Protein AF-A0A7W1AZ06-F1 (afdb_monomer)

pLDDT: mean 84.62, std 17.26, range [25.75, 97.88]

Foldseek 3Di:
DDDDPDDPPDPAPFLVNCCVVCPCLQWFKDQLVLQQKAFAQWDDDDPDTHGLNRHAEDADDRVVRMDTLCPPPLLVLLLQCLVCQPNSCPGPVNVVQVVCLVVVNFDDDQNDTPNDNVLSVLVSQLLSVVLVCCVVPNADFVVVCVPPDRDPNCVNQPPNVVPDHFQEWEQDLVRGTYRYPDCSSVSSSCVSVSPRIYIYGYRYYYVNSLVVQCVVVVHDSSVSSSVVRVVRHDPDDD

Nearest PDB structures (foldseek):
  3pns-assembly7_B-2  TM=2.833E-01  e=6.280E+00  Vibrio cholerae O1 biovar El Tor str. N16961
  1u1g-assembly1_A  TM=2.735E-01  e=7.887E+00  Escherichia coli

Secondary structure (DSSP, 8-state):
---------PPP--HHHHHHHHGGGGEEEE-GGG--EEE-SEEEETTEEEEGGG-SEE-S--GGGEEESTTSHHHHHHHHHHHHGGGGGGSHHHHHHHHHHHTT-PEEETTEEE-SHHHHHHHHHHHHHHHHHHHHH----TTTTTTPPPPS-HHHHHHHHTT--SEEEEE-TTS-EEE-SS-HHHHHHHHHTT-S-EEEEEEEEEHHHHHHHHHHTTS-HHHHHHHHHHHHPPPPP-

Radius of gyration: 19.65 Å; Cα contacts (8 Å, |Δi|>4): 341; chains: 1; bounding box: 50×47×48 Å

Solvent-accessible surface area (backbone atoms only — not comparable to full-atom values): 13422 Å² total; per-residue (Å²): 143,78,88,80,80,89,68,82,77,72,76,68,50,34,27,69,58,51,45,72,75,50,54,68,52,41,52,26,26,38,48,39,77,68,49,50,36,24,45,56,47,75,43,74,62,87,92,43,81,44,57,52,71,58,19,29,52,48,76,72,89,54,74,92,44,48,43,58,40,72,80,35,67,61,26,51,50,33,38,50,39,69,73,44,48,94,52,36,77,74,36,70,62,46,48,54,49,51,52,27,30,77,67,75,57,46,53,75,51,87,94,34,72,37,67,42,72,70,52,46,51,44,49,52,51,36,50,49,53,50,49,52,49,34,74,76,65,46,76,70,55,58,78,79,48,70,89,59,86,77,65,96,27,54,89,58,42,54,82,61,66,82,68,61,69,52,29,22,20,26,33,38,68,87,67,47,60,24,41,23,69,72,38,57,53,61,52,24,43,35,42,66,70,62,44,79,50,36,60,28,29,64,46,31,36,24,42,64,31,44,55,50,46,9,61,75,63,75,38,60,54,70,58,28,51,41,51,49,29,62,72,65,30,50,77,80,85,129

Sequence (238 aa):
MLAHENGAAMPPVLNVHARWFFGASLVVWTDPRKLTLRLHDRVRAGEDEIRLSERFLDAADWTDVIGPVVDIAEHGETAELVQYGADYAEMPAFRTMLDRIGKNKPIARYGMRLDSEEKLHAYFRYFLDLIDSIKAHGFRDQRSLQGVPVPQGLMVRGRYSRRQRDIGAALGEDGRLLRFLGGRHRTAIAQALRLPAIPVEIRLVHADWLAAEARRAERPADQALRNWAARNSLPEPR

Mean predicted aligned error: 7.37 Å

Structure (mmCIF, N/CA/C/O backbone):
data_AF-A0A7W1AZ06-F1
#
_entry.id   AF-A0A7W1AZ06-F1
#
loop_
_atom_site.group_PDB
_atom_site.id
_atom_site.type_symbol
_atom_site.label_atom_id
_atom_site.label_alt_id
_atom_site.label_comp_id
_atom_site.label_asym_id
_atom_site.label_entity_id
_atom_site.label_seq_id
_atom_site.pdbx_PDB_ins_code
_atom_site.Cartn_x
_atom_site.Cartn_y
_atom_site.Cartn_z
_atom_site.occupancy
_atom_site.B_iso_or_equiv
_atom_site.auth_seq_id
_atom_site.auth_comp_id
_atom_site.auth_asym_id
_atom_site.auth_atom_id
_atom_site.pdbx_PDB_model_num
ATOM 1 N N . MET A 1 1 ? 26.435 24.713 -9.906 1.00 35.25 1 MET A N 1
ATOM 2 C CA . MET A 1 1 ? 26.293 25.303 -11.251 1.00 35.25 1 MET A CA 1
ATOM 3 C C . MET A 1 1 ? 26.568 24.208 -12.272 1.00 35.25 1 MET A C 1
ATOM 5 O O . MET A 1 1 ? 27.722 23.927 -12.551 1.00 35.25 1 MET A O 1
ATOM 9 N N . LEU A 1 2 ? 25.516 23.541 -12.745 1.00 25.75 2 LEU A N 1
ATOM 10 C CA . LEU A 1 2 ? 25.529 22.696 -13.938 1.00 25.75 2 LEU A CA 1
ATOM 11 C C . LEU A 1 2 ? 24.289 23.101 -14.728 1.00 25.75 2 LEU A C 1
ATOM 13 O O . LEU A 1 2 ? 23.170 23.018 -14.224 1.00 25.75 2 LEU A O 1
ATOM 17 N N . ALA A 1 3 ? 24.535 23.663 -15.905 1.00 32.56 3 ALA A N 1
ATOM 18 C CA . ALA A 1 3 ? 23.518 24.067 -16.852 1.00 32.56 3 ALA A CA 1
ATOM 19 C C . ALA A 1 3 ? 22.943 22.812 -17.518 1.00 32.56 3 ALA A C 1
ATOM 21 O O . ALA A 1 3 ? 23.687 22.037 -18.114 1.00 32.56 3 ALA A O 1
ATOM 22 N N . HIS A 1 4 ? 21.627 22.630 -17.428 1.00 32.47 4 HIS A N 1
ATOM 23 C CA . HIS A 1 4 ? 20.881 21.833 -18.392 1.00 32.47 4 HIS A CA 1
ATOM 24 C C . HIS A 1 4 ? 20.098 22.809 -19.269 1.00 32.47 4 HIS A C 1
ATOM 26 O O . HIS A 1 4 ? 19.130 23.429 -18.831 1.00 32.47 4 HIS A O 1
ATOM 32 N N . GLU A 1 5 ? 20.582 22.985 -20.495 1.00 33.97 5 GLU A N 1
ATOM 33 C CA . GLU A 1 5 ? 19.904 23.716 -21.556 1.00 33.97 5 GLU A CA 1
ATOM 34 C C . GLU A 1 5 ? 18.641 22.961 -22.004 1.00 33.97 5 GLU A C 1
ATOM 36 O O . GLU A 1 5 ? 18.687 21.773 -22.315 1.00 33.97 5 GLU A O 1
ATOM 41 N N . ASN A 1 6 ? 17.518 23.684 -22.034 1.00 37.84 6 ASN A N 1
ATOM 42 C CA . ASN A 1 6 ? 16.402 23.565 -22.979 1.00 37.84 6 ASN A CA 1
ATOM 43 C C . ASN A 1 6 ? 16.065 22.161 -23.522 1.00 37.84 6 ASN A C 1
ATOM 45 O O . ASN A 1 6 ? 16.105 21.916 -24.726 1.00 37.84 6 ASN A O 1
ATOM 49 N N . GLY A 1 7 ? 15.606 21.268 -22.648 1.00 31.00 7 GLY A N 1
ATOM 50 C CA . GLY A 1 7 ? 14.676 20.210 -23.033 1.00 31.00 7 GLY A CA 1
ATOM 51 C C . GLY A 1 7 ? 13.278 20.653 -22.631 1.00 31.00 7 GLY A C 1
ATOM 52 O O . GLY A 1 7 ? 13.042 20.866 -21.444 1.00 31.00 7 GLY A O 1
ATOM 53 N N . ALA A 1 8 ? 12.353 20.823 -23.580 1.00 32.59 8 ALA A N 1
ATOM 54 C CA . ALA A 1 8 ? 10.940 20.953 -23.234 1.00 32.59 8 ALA A CA 1
ATOM 55 C C . ALA A 1 8 ? 10.597 19.795 -22.288 1.00 32.59 8 ALA A C 1
ATOM 57 O O . ALA A 1 8 ? 10.738 18.634 -22.678 1.00 32.59 8 ALA A O 1
ATOM 58 N N . ALA A 1 9 ? 10.259 20.103 -21.031 1.00 43.75 9 ALA A N 1
ATOM 59 C CA . ALA A 1 9 ? 9.953 19.087 -20.038 1.00 43.75 9 ALA A CA 1
ATOM 60 C C . ALA A 1 9 ? 8.852 18.205 -20.626 1.00 43.75 9 ALA A C 1
ATOM 62 O O . ALA A 1 9 ? 7.741 18.681 -20.873 1.00 43.75 9 ALA A O 1
ATOM 63 N N . MET A 1 10 ? 9.187 16.950 -20.937 1.00 46.06 10 MET A N 1
ATOM 64 C CA . MET A 1 10 ? 8.208 15.996 -21.436 1.00 46.06 10 MET A CA 1
ATOM 65 C C . MET A 1 10 ? 7.025 16.013 -20.467 1.00 46.06 10 MET A C 1
ATOM 67 O O . MET A 1 10 ? 7.248 15.926 -19.254 1.00 46.06 10 MET A O 1
ATOM 71 N N . PRO A 1 11 ? 5.784 16.169 -20.961 1.00 56.72 11 PRO A N 1
ATOM 72 C CA . PRO A 1 11 ? 4.634 16.215 -20.081 1.00 56.72 11 PRO A CA 1
ATOM 73 C C . PRO A 1 11 ? 4.628 14.944 -19.223 1.00 56.72 11 PRO A C 1
ATOM 75 O O . PRO A 1 11 ? 4.904 13.856 -19.744 1.00 56.72 11 PRO A O 1
ATOM 78 N N . PRO A 1 12 ? 4.357 15.059 -17.912 1.00 68.19 12 PRO A N 1
ATOM 79 C CA . PRO A 1 12 ? 4.428 13.919 -17.016 1.00 68.19 12 PRO A CA 1
ATOM 80 C C . PRO A 1 12 ? 3.497 12.818 -17.521 1.00 68.19 12 PRO A C 1
ATOM 82 O O . PRO A 1 12 ? 2.330 13.061 -17.841 1.00 68.19 12 PRO A O 1
ATOM 85 N N . VAL A 1 13 ? 4.006 11.586 -17.595 1.00 76.19 13 VAL A N 1
ATOM 86 C CA . VAL A 1 13 ? 3.168 10.431 -17.924 1.00 76.19 13 VAL A CA 1
ATOM 87 C C . VAL A 1 13 ? 2.154 10.284 -16.802 1.00 76.19 13 VAL A C 1
ATOM 89 O O . VAL A 1 13 ? 2.524 9.951 -15.679 1.00 76.19 13 VAL A O 1
ATOM 92 N N . LEU A 1 14 ? 0.880 10.548 -17.087 1.00 80.69 14 LEU A N 1
ATOM 93 C CA . LEU A 1 14 ? -0.147 10.489 -16.056 1.00 80.69 14 LEU A CA 1
ATOM 94 C C . LEU A 1 14 ? -0.370 9.048 -15.588 1.00 80.69 14 LEU A C 1
ATOM 96 O O . LE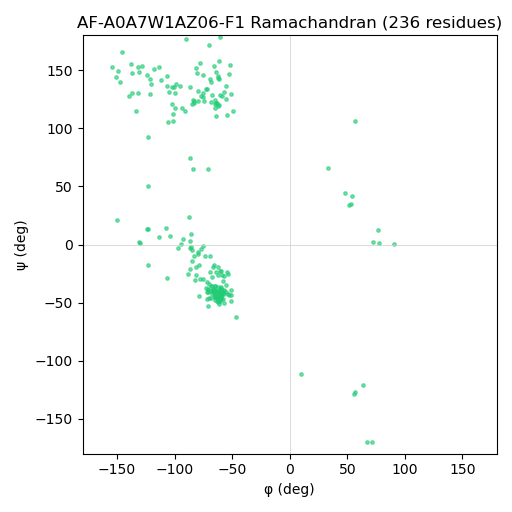U A 1 14 ? -0.460 8.125 -16.403 1.00 80.69 14 LEU A O 1
ATOM 100 N N . ASN A 1 15 ? -0.566 8.860 -14.279 1.00 80.69 15 ASN A N 1
ATOM 101 C CA . ASN A 1 15 ? -0.898 7.555 -13.687 1.00 80.69 15 ASN A CA 1
ATOM 102 C C . ASN A 1 15 ? -2.077 6.874 -14.397 1.00 80.69 15 ASN A C 1
ATOM 104 O O . ASN A 1 15 ? -2.085 5.661 -14.620 1.00 80.69 15 ASN A O 1
ATOM 108 N N . VAL A 1 16 ? -3.082 7.673 -14.773 1.00 78.88 16 VAL A N 1
ATOM 109 C CA . VAL A 1 16 ? -4.249 7.167 -15.488 1.00 78.88 16 VAL A CA 1
ATOM 110 C C . VAL A 1 16 ? -3.851 6.564 -16.832 1.00 78.88 16 VAL A C 1
ATOM 112 O O . VAL A 1 16 ? -4.278 5.454 -17.105 1.00 78.88 16 VAL A O 1
ATOM 115 N N . HIS A 1 17 ? -2.980 7.193 -17.624 1.00 81.75 17 HIS A N 1
ATOM 116 C CA . HIS A 1 17 ? -2.566 6.651 -18.923 1.00 81.75 17 HIS A CA 1
ATOM 117 C C . HIS A 1 17 ? -1.808 5.330 -18.780 1.00 81.75 17 HIS A C 1
ATOM 119 O O . HIS A 1 17 ? -2.067 4.387 -19.528 1.00 81.75 17 HIS A O 1
ATOM 125 N N . ALA A 1 18 ? -0.945 5.217 -17.767 1.00 83.44 18 ALA A N 1
ATOM 126 C CA . ALA A 1 18 ? -0.224 3.979 -17.492 1.00 83.44 18 ALA A CA 1
ATOM 127 C C . ALA A 1 18 ? -1.174 2.806 -17.213 1.00 83.44 18 ALA A C 1
ATOM 129 O O . ALA A 1 18 ? -0.957 1.703 -17.710 1.00 83.44 18 ALA A O 1
ATOM 130 N N . ARG A 1 19 ? -2.286 3.039 -16.503 1.00 83.12 19 ARG A N 1
ATOM 131 C CA . ARG A 1 19 ? -3.305 2.000 -16.296 1.00 83.12 19 ARG A CA 1
ATOM 132 C C . ARG A 1 19 ? -3.884 1.483 -17.612 1.00 83.12 19 ARG A C 1
ATOM 134 O O . ARG A 1 19 ? -4.122 0.289 -17.738 1.00 83.12 19 ARG A O 1
ATOM 141 N N . TRP A 1 20 ? -4.147 2.370 -18.567 1.00 84.06 20 TRP A N 1
ATOM 142 C CA . TRP A 1 20 ? -4.742 1.989 -19.850 1.00 84.06 20 TRP A CA 1
ATOM 143 C C . TRP A 1 20 ? -3.736 1.229 -20.710 1.00 84.06 20 TRP A C 1
ATOM 145 O O . TRP A 1 20 ? -4.083 0.218 -21.309 1.00 84.06 20 TRP A O 1
ATOM 155 N N . PHE A 1 21 ? -2.481 1.678 -20.714 1.00 88.94 21 PHE A N 1
ATOM 156 C CA . PHE A 1 21 ? -1.413 1.054 -21.485 1.00 88.94 21 PHE A CA 1
ATOM 157 C C . PHE A 1 21 ? -0.997 -0.316 -20.926 1.00 88.94 21 PHE A C 1
ATOM 159 O O . PHE A 1 21 ? -0.840 -1.289 -21.666 1.00 88.94 21 PHE A O 1
ATOM 166 N N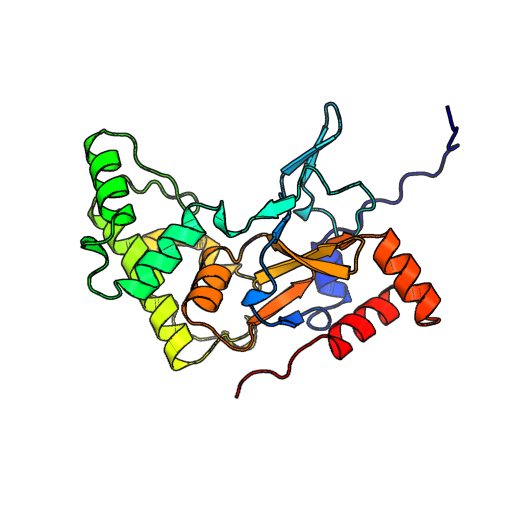 . PHE A 1 22 ? -0.804 -0.417 -19.610 1.00 89.25 22 PHE A N 1
ATOM 167 C CA . PHE A 1 22 ? -0.334 -1.648 -18.983 1.00 89.25 22 PHE A CA 1
ATOM 168 C C . PHE A 1 22 ? -1.461 -2.608 -18.591 1.00 89.25 22 PHE A C 1
ATOM 170 O O . PHE A 1 22 ? -1.243 -3.820 -18.519 1.00 89.25 22 PHE A O 1
ATOM 177 N N . GLY A 1 23 ? -2.671 -2.101 -18.361 1.00 85.44 23 GLY A N 1
ATOM 178 C CA . GLY A 1 23 ? -3.776 -2.902 -17.852 1.00 85.44 23 GLY A CA 1
ATOM 179 C C . GLY A 1 23 ? -3.392 -3.586 -16.540 1.00 85.44 23 GLY A C 1
ATOM 180 O O . GLY A 1 23 ? -2.888 -2.955 -15.613 1.00 85.44 23 GLY A O 1
ATOM 181 N N . ALA A 1 24 ? -3.606 -4.898 -16.472 1.00 85.69 24 ALA A N 1
ATOM 182 C CA . ALA A 1 24 ? -3.292 -5.694 -15.290 1.00 85.69 24 ALA A CA 1
ATOM 183 C C . ALA A 1 24 ? -1.839 -6.184 -15.218 1.00 85.69 24 ALA A C 1
ATOM 185 O O . ALA A 1 24 ? -1.471 -6.813 -14.232 1.00 85.69 24 ALA A O 1
ATOM 186 N N . SER A 1 25 ? -0.995 -5.912 -16.221 1.00 90.75 25 SER A N 1
ATOM 187 C CA . SER A 1 25 ? 0.380 -6.437 -16.227 1.00 90.75 25 SER A CA 1
ATOM 188 C C . SER A 1 25 ? 1.283 -5.816 -15.158 1.00 90.75 25 SER A C 1
ATOM 190 O O . SER A 1 25 ? 2.417 -6.252 -15.006 1.00 90.75 25 SER A O 1
ATOM 192 N N . LEU A 1 26 ? 0.822 -4.759 -14.483 1.00 93.25 26 LEU A N 1
ATOM 193 C CA . LEU A 1 26 ? 1.510 -4.127 -13.355 1.00 93.25 26 LEU A CA 1
ATOM 194 C C . LEU A 1 26 ? 0.831 -4.416 -12.013 1.00 93.25 26 LEU A C 1
ATOM 196 O O . LEU A 1 26 ? 1.123 -3.748 -11.021 1.00 93.25 26 LEU A O 1
ATOM 200 N N . VAL A 1 27 ? -0.074 -5.395 -11.976 1.00 92.19 27 VAL A N 1
ATOM 201 C CA . VAL A 1 27 ? -0.524 -5.994 -10.723 1.00 92.19 27 VAL A CA 1
ATOM 202 C C . VAL A 1 27 ? 0.473 -7.085 -10.347 1.00 92.19 27 VAL A C 1
ATOM 204 O O . VAL A 1 27 ? 0.697 -8.019 -11.112 1.00 92.19 27 VAL A O 1
ATOM 207 N N . VAL A 1 28 ? 1.087 -6.942 -9.178 1.00 93.75 28 VAL A N 1
ATOM 208 C CA . VAL A 1 28 ? 2.108 -7.839 -8.638 1.00 93.75 28 VAL A CA 1
ATOM 209 C C . VAL A 1 28 ? 1.606 -8.378 -7.309 1.00 93.75 28 VAL A C 1
ATOM 211 O O . VAL A 1 28 ? 1.207 -7.610 -6.434 1.00 93.75 28 VAL A O 1
ATOM 214 N N . TRP A 1 29 ? 1.640 -9.693 -7.131 1.00 94.69 29 TRP A N 1
ATOM 215 C CA . TRP A 1 29 ? 1.412 -10.300 -5.825 1.00 94.69 29 TRP A CA 1
ATOM 216 C C . TRP A 1 29 ? 2.686 -10.200 -4.995 1.00 94.69 29 TRP A C 1
ATOM 218 O O . TRP A 1 29 ? 3.746 -10.656 -5.414 1.00 94.69 29 TRP A O 1
ATOM 228 N N . THR A 1 30 ? 2.602 -9.596 -3.815 1.00 95.62 30 THR A N 1
ATOM 229 C CA . THR A 1 30 ? 3.760 -9.387 -2.938 1.00 95.62 30 THR A CA 1
ATOM 230 C C . THR A 1 30 ? 3.453 -9.807 -1.511 1.00 95.62 30 THR A C 1
ATOM 232 O O . THR A 1 30 ? 2.302 -9.759 -1.076 1.00 95.62 30 THR A O 1
ATOM 235 N N . ASP A 1 31 ? 4.490 -10.201 -0.776 1.00 95.94 31 ASP A N 1
ATOM 236 C CA . ASP A 1 31 ? 4.388 -10.468 0.655 1.00 95.94 31 ASP A CA 1
ATOM 237 C C . ASP A 1 31 ? 4.056 -9.145 1.367 1.00 95.94 31 ASP A C 1
ATOM 239 O O . ASP A 1 31 ? 4.868 -8.209 1.319 1.00 95.94 31 ASP A O 1
ATOM 243 N N . PRO A 1 32 ? 2.893 -9.028 2.037 1.00 95.62 32 PRO A N 1
ATOM 244 C CA . PRO A 1 32 ? 2.494 -7.790 2.695 1.00 95.62 32 PRO A CA 1
ATOM 245 C C . PRO A 1 32 ? 3.526 -7.319 3.725 1.00 95.62 32 PRO A C 1
ATOM 247 O O . PRO A 1 32 ? 3.652 -6.115 3.936 1.00 95.62 32 PRO A O 1
ATOM 250 N N . ARG A 1 33 ? 4.317 -8.218 4.326 1.00 95.62 33 ARG A N 1
ATOM 251 C CA . ARG A 1 33 ? 5.365 -7.872 5.302 1.00 95.62 33 ARG A CA 1
ATOM 252 C C . ARG A 1 33 ? 6.516 -7.074 4.690 1.00 95.62 33 ARG A C 1
ATOM 254 O O . ARG A 1 33 ? 7.227 -6.400 5.425 1.00 95.62 33 ARG A O 1
ATOM 261 N N . LYS A 1 34 ? 6.690 -7.110 3.363 1.00 95.19 34 LYS A N 1
ATOM 262 C CA . LYS A 1 34 ? 7.702 -6.310 2.651 1.00 95.19 34 LYS A CA 1
ATOM 263 C C . LYS A 1 34 ? 7.278 -4.853 2.448 1.00 95.19 34 LYS A C 1
ATOM 265 O O . LYS A 1 34 ? 8.130 -4.006 2.206 1.00 95.19 34 LYS A O 1
ATOM 270 N N . LEU A 1 35 ? 5.986 -4.538 2.570 1.00 95.81 35 LEU A N 1
ATOM 271 C CA . LEU A 1 35 ? 5.464 -3.172 2.451 1.00 95.81 35 LEU A CA 1
ATOM 272 C C . LEU A 1 35 ? 5.585 -2.424 3.786 1.00 95.81 35 LEU A C 1
ATOM 274 O O . LEU A 1 35 ? 4.584 -2.089 4.419 1.00 95.81 35 LEU A O 1
ATOM 278 N N . THR A 1 36 ? 6.817 -2.194 4.235 1.00 96.06 36 THR A N 1
ATOM 279 C CA . THR A 1 36 ? 7.118 -1.505 5.505 1.00 96.06 36 THR A CA 1
ATOM 280 C C . THR A 1 36 ? 7.173 0.013 5.362 1.00 96.06 36 THR A C 1
ATOM 282 O O . THR A 1 36 ? 6.984 0.739 6.338 1.00 96.06 36 THR A O 1
ATOM 285 N N . LEU A 1 37 ? 7.389 0.499 4.140 1.00 97.12 37 LEU A N 1
ATOM 286 C CA . LEU A 1 37 ? 7.520 1.913 3.819 1.00 97.12 37 LEU A CA 1
ATOM 287 C C . LEU A 1 37 ? 6.356 2.400 2.956 1.00 97.12 37 LEU A C 1
ATOM 289 O O . LEU A 1 37 ? 5.727 1.651 2.201 1.00 97.12 37 LEU A O 1
ATOM 293 N N . ARG A 1 38 ? 6.069 3.691 3.075 1.00 95.69 38 ARG A N 1
ATOM 294 C CA . ARG A 1 38 ? 5.049 4.416 2.332 1.00 95.69 38 ARG A CA 1
ATOM 295 C C . ARG A 1 38 ? 5.687 5.593 1.616 1.00 95.69 38 ARG A C 1
ATOM 297 O O . ARG A 1 38 ? 6.552 6.248 2.182 1.00 95.69 38 ARG A O 1
ATOM 304 N N . LEU A 1 39 ? 5.165 5.909 0.441 1.00 95.81 39 LEU A N 1
ATOM 305 C CA . LEU A 1 39 ? 5.470 7.159 -0.245 1.00 95.81 39 LEU A CA 1
ATOM 306 C C . LEU A 1 39 ? 4.329 8.158 -0.014 1.00 95.81 39 LEU A C 1
ATOM 308 O O . LEU A 1 39 ? 3.143 7.810 -0.151 1.00 95.81 39 LEU A O 1
ATOM 312 N N . HIS A 1 40 ? 4.678 9.375 0.396 1.00 93.19 40 HIS A N 1
ATOM 313 C CA . HIS A 1 40 ? 3.741 10.481 0.558 1.00 93.19 40 HIS A CA 1
ATOM 314 C C . HIS A 1 40 ? 3.298 11.005 -0.815 1.00 93.19 40 HIS A C 1
ATOM 316 O O . HIS A 1 40 ? 4.104 11.179 -1.713 1.00 93.19 40 HIS A O 1
ATOM 322 N N . ASP A 1 41 ? 1.992 11.218 -0.998 1.00 91.56 41 ASP A N 1
ATOM 323 C CA . ASP A 1 41 ? 1.441 11.654 -2.291 1.00 91.56 41 ASP A CA 1
ATOM 324 C C . ASP A 1 41 ? 1.641 13.150 -2.545 1.00 91.56 41 ASP A C 1
ATOM 326 O O . ASP A 1 41 ? 2.017 13.551 -3.641 1.00 91.56 41 ASP A O 1
ATOM 330 N N . ARG A 1 42 ? 1.383 13.969 -1.520 1.00 89.88 42 ARG A N 1
ATOM 331 C CA . ARG A 1 42 ? 1.598 15.414 -1.569 1.00 89.88 42 ARG A CA 1
ATOM 332 C C . ARG A 1 42 ? 2.973 15.718 -1.019 1.00 89.88 42 ARG A C 1
ATOM 334 O O . ARG A 1 42 ? 3.228 15.441 0.155 1.00 89.88 42 ARG A O 1
ATOM 341 N N . VAL A 1 43 ? 3.817 16.278 -1.868 1.00 88.75 43 VAL A N 1
ATOM 342 C CA . VAL A 1 43 ? 5.205 16.612 -1.561 1.00 88.75 43 VAL A CA 1
ATOM 343 C C . VAL A 1 43 ? 5.463 18.069 -1.924 1.00 88.75 43 VAL A C 1
ATOM 345 O O . VAL A 1 43 ? 4.774 18.627 -2.779 1.00 88.75 43 VAL A O 1
ATOM 348 N N . ARG A 1 44 ? 6.428 18.699 -1.253 1.00 84.62 44 ARG A N 1
ATOM 349 C CA . ARG A 1 44 ? 6.863 20.062 -1.568 1.00 84.62 44 ARG A CA 1
ATOM 350 C C . ARG A 1 44 ? 8.206 20.021 -2.276 1.00 84.62 44 ARG A C 1
ATOM 352 O O . ARG A 1 44 ? 9.121 19.372 -1.781 1.00 84.62 44 ARG A O 1
ATOM 359 N N . ALA A 1 45 ? 8.314 20.734 -3.389 1.00 78.56 45 ALA A N 1
ATOM 360 C CA . ALA A 1 45 ? 9.561 20.958 -4.108 1.00 78.56 45 ALA A CA 1
ATOM 361 C C . ALA A 1 45 ? 9.779 22.473 -4.217 1.00 78.56 45 ALA A C 1
ATOM 363 O O . ALA A 1 45 ? 9.239 23.127 -5.104 1.00 78.56 45 ALA A O 1
ATOM 364 N N . GLY A 1 46 ? 10.508 23.051 -3.257 1.00 81.50 46 GLY A N 1
ATOM 365 C CA . GLY A 1 46 ? 10.578 24.507 -3.112 1.00 81.50 46 GLY A CA 1
ATOM 366 C C . GLY A 1 46 ? 9.208 25.096 -2.762 1.00 81.50 46 GLY A C 1
ATOM 367 O O . GLY A 1 46 ? 8.621 24.730 -1.741 1.00 81.50 46 GLY A O 1
ATOM 368 N N . GLU A 1 47 ? 8.703 25.995 -3.608 1.00 81.75 47 GLU A N 1
ATOM 369 C CA . GLU A 1 47 ? 7.383 26.625 -3.441 1.00 81.75 47 GLU A CA 1
ATOM 370 C C . GLU A 1 47 ? 6.227 25.784 -4.013 1.00 81.75 47 GLU A C 1
ATOM 372 O O . GLU A 1 47 ? 5.068 26.015 -3.662 1.00 81.75 47 GLU A O 1
ATOM 377 N N . ASP A 1 48 ? 6.524 24.767 -4.828 1.00 82.25 48 ASP A N 1
ATOM 378 C CA . ASP A 1 48 ? 5.510 23.971 -5.517 1.00 82.25 48 ASP A CA 1
ATOM 379 C C . ASP A 1 48 ? 4.995 22.802 -4.662 1.00 82.25 48 ASP A C 1
ATOM 381 O O . ASP A 1 48 ? 5.764 22.039 -4.067 1.00 82.25 48 ASP A O 1
ATOM 385 N N . GLU A 1 49 ? 3.669 22.606 -4.644 1.00 87.31 49 GLU A N 1
ATOM 386 C CA . GLU A 1 49 ? 3.036 21.369 -4.166 1.00 87.31 49 GLU A CA 1
ATOM 387 C C . GLU A 1 49 ? 2.865 20.405 -5.343 1.00 87.31 49 GLU A C 1
ATOM 389 O O . GLU A 1 49 ? 2.087 20.649 -6.266 1.00 87.31 49 GLU A O 1
ATOM 394 N N . ILE A 1 50 ? 3.561 19.272 -5.288 1.00 87.94 50 ILE A N 1
ATOM 395 C CA . ILE A 1 50 ? 3.478 18.222 -6.299 1.00 87.94 50 ILE A CA 1
ATOM 396 C C . ILE A 1 50 ? 2.610 17.084 -5.767 1.00 87.94 50 ILE A C 1
ATOM 398 O O . ILE A 1 50 ? 2.758 16.629 -4.629 1.00 87.94 50 ILE A O 1
ATOM 402 N N . ARG A 1 51 ? 1.715 16.586 -6.624 1.00 89.88 51 ARG A N 1
ATOM 403 C CA . ARG A 1 51 ? 0.973 15.342 -6.402 1.00 89.88 51 ARG A CA 1
ATOM 404 C C . ARG A 1 51 ? 1.597 14.219 -7.203 1.00 89.88 51 ARG A C 1
ATOM 406 O O . ARG A 1 51 ? 1.413 14.129 -8.416 1.00 89.88 51 ARG A O 1
ATOM 413 N N . LEU A 1 52 ? 2.295 13.323 -6.516 1.00 91.00 52 LEU A N 1
ATOM 414 C CA . LEU A 1 52 ? 2.911 12.166 -7.161 1.00 91.00 52 LEU A CA 1
ATOM 415 C C . LEU A 1 52 ? 1.862 11.244 -7.797 1.00 91.00 52 LEU A C 1
ATOM 417 O O . LEU A 1 52 ? 2.154 10.560 -8.771 1.00 91.00 52 LEU A O 1
ATOM 421 N N . SER A 1 53 ? 0.619 11.237 -7.302 1.00 87.69 53 SER A N 1
ATOM 422 C CA . SER A 1 53 ? -0.490 10.469 -7.889 1.00 87.69 53 SER A CA 1
ATOM 423 C C . SER A 1 53 ? -0.875 10.861 -9.301 1.00 87.69 53 SER A C 1
ATOM 425 O O . SER A 1 53 ? -1.515 10.071 -10.001 1.00 87.69 53 SER A O 1
ATOM 427 N N . GLU A 1 54 ? -0.493 12.056 -9.727 1.00 88.75 54 GLU A N 1
ATOM 428 C CA . GLU A 1 54 ? -0.734 12.538 -11.078 1.00 88.75 54 GLU A CA 1
ATOM 429 C C . GLU A 1 54 ? 0.360 12.060 -12.038 1.00 88.75 54 GLU A C 1
ATOM 431 O O . GLU A 1 54 ? 0.227 12.232 -13.242 1.00 88.75 54 GLU A O 1
ATOM 436 N N . ARG A 1 55 ? 1.397 11.377 -11.536 1.00 90.94 55 ARG A N 1
ATOM 437 C CA . ARG A 1 55 ? 2.546 10.892 -12.300 1.00 90.94 55 ARG A CA 1
ATOM 438 C C . ARG A 1 55 ? 2.635 9.367 -12.260 1.00 90.94 55 ARG A C 1
ATOM 440 O O . ARG A 1 55 ? 2.201 8.712 -11.315 1.00 90.94 55 ARG A O 1
ATOM 447 N N . PHE A 1 56 ? 3.193 8.800 -13.319 1.00 94.19 56 PHE A N 1
ATOM 448 C CA . PHE A 1 56 ? 3.610 7.404 -13.402 1.00 94.19 56 PHE A CA 1
ATOM 449 C C . PHE A 1 56 ? 5.133 7.264 -13.355 1.00 94.19 56 PHE A C 1
ATOM 451 O O . PHE A 1 56 ? 5.627 6.259 -12.856 1.00 94.19 56 PHE A O 1
ATOM 458 N N . LEU A 1 57 ? 5.862 8.274 -13.832 1.00 94.12 57 LEU A N 1
ATOM 459 C CA . LEU A 1 57 ? 7.317 8.357 -13.753 1.00 94.12 57 LEU A CA 1
ATOM 460 C C . LEU A 1 57 ? 7.710 9.612 -12.986 1.00 94.12 57 LEU A C 1
ATOM 462 O O . LEU A 1 57 ? 7.125 10.675 -13.201 1.00 94.12 57 LEU A O 1
ATOM 466 N N . ASP A 1 58 ? 8.702 9.471 -12.119 1.00 93.12 58 ASP A N 1
ATOM 467 C CA . ASP A 1 58 ? 9.322 10.571 -11.392 1.00 93.12 58 ASP A CA 1
ATOM 468 C C . ASP A 1 58 ? 10.788 10.210 -11.102 1.00 93.12 58 ASP A C 1
ATOM 470 O O . ASP A 1 58 ? 11.103 9.034 -10.929 1.00 93.12 58 ASP A O 1
ATOM 474 N N . ALA A 1 59 ? 11.680 11.196 -11.144 1.00 92.69 59 ALA A N 1
ATOM 475 C CA . ALA A 1 59 ? 13.129 11.016 -10.980 1.00 92.69 59 ALA A CA 1
ATOM 476 C C . ALA A 1 59 ? 13.690 11.881 -9.841 1.00 92.69 59 ALA A C 1
ATOM 478 O O . ALA A 1 59 ? 14.887 12.142 -9.791 1.00 92.69 59 ALA A O 1
ATOM 479 N N . ALA A 1 60 ? 12.815 12.432 -8.995 1.00 91.69 60 ALA A N 1
ATOM 480 C CA . ALA A 1 60 ? 13.250 13.223 -7.858 1.00 91.69 60 ALA A CA 1
ATOM 481 C C . ALA A 1 60 ? 13.721 12.308 -6.724 1.00 91.69 60 ALA A C 1
ATOM 483 O O . ALA A 1 60 ? 13.263 11.175 -6.595 1.00 91.69 60 ALA A O 1
ATOM 484 N N . ASP A 1 61 ? 14.569 12.842 -5.848 1.00 90.94 61 ASP A N 1
ATOM 485 C CA . ASP A 1 61 ? 14.927 12.167 -4.605 1.00 90.94 61 ASP A CA 1
ATOM 486 C C . ASP A 1 61 ? 13.687 12.027 -3.703 1.00 90.94 61 ASP A C 1
ATOM 488 O O . ASP A 1 61 ? 13.020 13.008 -3.360 1.00 90.94 61 ASP A O 1
ATOM 492 N N . TRP A 1 62 ? 13.354 10.788 -3.339 1.00 93.38 62 TRP A N 1
ATOM 493 C CA . TRP A 1 62 ? 12.199 10.472 -2.498 1.00 93.38 62 TRP A CA 1
ATOM 494 C C . TRP A 1 62 ? 12.538 10.344 -1.007 1.00 93.38 62 TRP A C 1
ATOM 496 O O . TRP A 1 62 ? 11.635 10.067 -0.216 1.00 93.38 62 TRP A O 1
ATOM 506 N N . THR A 1 63 ? 13.797 10.530 -0.604 1.00 92.12 63 THR A N 1
ATOM 507 C CA . THR A 1 63 ? 14.284 10.249 0.758 1.00 92.12 63 THR A CA 1
ATOM 508 C C . THR A 1 63 ? 13.418 10.901 1.840 1.00 92.12 63 THR A C 1
ATOM 510 O O . THR A 1 63 ? 12.944 10.211 2.743 1.00 92.12 63 THR A O 1
ATOM 513 N N . ASP A 1 64 ? 13.101 12.189 1.695 1.00 90.44 64 ASP A N 1
ATOM 514 C CA . ASP A 1 64 ? 12.338 12.956 2.696 1.00 90.44 64 ASP A CA 1
ATOM 515 C C . ASP A 1 64 ? 10.817 12.731 2.646 1.00 90.44 64 ASP A C 1
ATOM 517 O O . ASP A 1 64 ? 10.067 13.199 3.506 1.00 90.44 64 ASP A O 1
ATOM 521 N N . VAL A 1 65 ? 10.329 12.027 1.625 1.00 92.88 65 VAL A N 1
ATOM 522 C CA . VAL A 1 65 ? 8.893 11.785 1.398 1.00 92.88 65 VAL A CA 1
ATOM 523 C C . VAL A 1 65 ? 8.528 10.311 1.549 1.00 92.88 65 VAL A C 1
ATOM 525 O O . VAL A 1 65 ? 7.377 9.917 1.321 1.00 92.88 65 VAL A O 1
ATOM 528 N N . ILE A 1 66 ? 9.490 9.497 1.981 1.00 95.81 66 ILE A N 1
ATOM 529 C CA . ILE A 1 66 ? 9.299 8.118 2.405 1.00 95.81 66 ILE A CA 1
ATOM 530 C C . ILE A 1 66 ? 9.145 8.084 3.925 1.00 95.81 66 ILE A C 1
ATOM 532 O O . ILE A 1 66 ? 9.876 8.728 4.667 1.00 95.81 66 ILE A O 1
ATOM 536 N N . GLY A 1 67 ? 8.188 7.296 4.407 1.00 95.31 67 GLY A N 1
ATOM 537 C CA . GLY A 1 67 ? 8.010 7.076 5.840 1.00 95.31 67 GLY A CA 1
ATOM 538 C C . GLY A 1 67 ? 7.535 5.664 6.170 1.00 95.31 67 GLY A C 1
ATOM 539 O O . GLY A 1 67 ? 7.064 4.948 5.283 1.00 95.31 67 GLY A O 1
ATOM 540 N N . PRO A 1 68 ? 7.602 5.235 7.434 1.00 96.50 68 PRO A N 1
ATOM 541 C CA . PRO A 1 68 ? 7.063 3.947 7.858 1.00 96.50 68 PRO A CA 1
ATOM 542 C C . PRO A 1 68 ? 5.543 3.841 7.646 1.00 96.50 68 PRO A C 1
ATOM 544 O O . PRO A 1 68 ? 4.785 4.794 7.860 1.00 96.50 68 PRO A O 1
ATOM 547 N N . VAL A 1 69 ? 5.047 2.664 7.249 1.00 94.31 69 VAL A N 1
ATOM 548 C CA . VAL A 1 69 ? 3.590 2.410 7.205 1.00 94.31 69 VAL A CA 1
ATOM 549 C C . VAL A 1 69 ? 2.968 2.389 8.600 1.00 94.31 69 VAL A C 1
ATOM 551 O O . VAL A 1 69 ? 1.798 2.735 8.732 1.00 94.31 69 VAL A O 1
ATOM 554 N N . VAL A 1 70 ? 3.751 2.025 9.617 1.00 93.00 70 VAL A N 1
ATOM 555 C CA . VAL A 1 70 ? 3.309 1.912 11.015 1.00 93.00 70 VAL A CA 1
ATOM 556 C C . VAL A 1 70 ? 2.986 3.267 11.645 1.00 93.00 70 VAL A C 1
ATOM 558 O O . VAL A 1 70 ? 2.135 3.343 12.520 1.00 93.00 70 VAL A O 1
ATOM 561 N N . ASP A 1 71 ? 3.562 4.354 11.126 1.00 93.38 71 ASP A N 1
ATOM 562 C CA . ASP A 1 71 ? 3.280 5.714 11.606 1.00 93.38 71 ASP A CA 1
ATOM 563 C C . ASP A 1 71 ? 1.915 6.241 11.122 1.00 93.38 71 ASP A C 1
ATOM 565 O O . ASP A 1 71 ? 1.551 7.390 11.371 1.00 93.38 71 ASP A O 1
ATOM 569 N N . ILE A 1 72 ? 1.172 5.460 10.332 1.00 89.81 72 ILE A N 1
ATOM 570 C CA . ILE A 1 72 ? -0.193 5.799 9.924 1.00 89.81 72 ILE A CA 1
ATOM 571 C C . ILE A 1 72 ? -1.124 5.370 11.062 1.00 89.81 72 ILE A C 1
ATOM 573 O O . ILE A 1 72 ? -1.186 4.184 11.367 1.00 89.81 72 ILE A O 1
ATOM 577 N N . ALA A 1 73 ? -1.904 6.288 11.639 1.00 89.56 73 ALA A N 1
ATOM 578 C CA . ALA A 1 73 ? -2.856 5.953 12.707 1.00 89.56 73 ALA A CA 1
ATOM 579 C C . ALA A 1 73 ? -3.792 4.796 12.309 1.00 89.56 73 ALA A C 1
ATOM 581 O O . ALA A 1 73 ? -3.964 3.840 13.061 1.00 89.56 73 ALA A O 1
ATOM 582 N N . GLU A 1 74 ? -4.305 4.821 11.074 1.00 89.38 74 GLU A N 1
ATOM 583 C CA . GLU A 1 74 ? -5.152 3.754 10.536 1.00 89.38 74 GLU A CA 1
ATOM 584 C C . GLU A 1 74 ? -4.462 2.379 10.494 1.00 89.38 74 GLU A C 1
ATOM 586 O O . GLU A 1 74 ? -5.151 1.362 10.446 1.00 89.38 74 GLU A O 1
ATOM 591 N N . HIS A 1 75 ? -3.127 2.318 10.476 1.00 92.19 75 HIS A N 1
ATOM 592 C CA . HIS A 1 75 ? -2.378 1.061 10.511 1.00 92.19 75 HIS A CA 1
ATOM 593 C C . HIS A 1 75 ? -2.474 0.403 11.890 1.00 92.19 75 HIS A C 1
ATOM 595 O O . HIS A 1 75 ? -2.947 -0.731 11.975 1.00 92.19 75 HIS A O 1
ATOM 601 N N . GLY A 1 76 ? -2.150 1.146 12.953 1.00 91.94 76 GLY A N 1
ATOM 602 C CA . GLY A 1 76 ? -2.284 0.681 14.338 1.00 91.94 76 GLY A CA 1
ATOM 603 C C . GLY A 1 76 ? -3.729 0.339 14.708 1.00 91.94 76 GLY A C 1
ATOM 604 O O . GLY A 1 76 ? -3.993 -0.760 15.186 1.00 91.94 76 GLY A O 1
ATOM 605 N N . GLU A 1 77 ? -4.679 1.216 14.363 1.00 93.38 77 GLU A N 1
ATOM 606 C CA . GLU A 1 77 ? -6.124 0.991 14.560 1.00 93.38 77 GLU A CA 1
ATOM 607 C C . GLU A 1 77 ? -6.594 -0.335 13.939 1.00 93.38 77 GLU A C 1
ATOM 609 O O . GLU A 1 77 ? -7.389 -1.074 14.514 1.00 93.38 77 GLU A O 1
ATOM 614 N N . THR A 1 78 ? -6.107 -0.643 12.735 1.00 93.44 78 THR A N 1
ATOM 615 C CA . THR A 1 78 ? -6.484 -1.866 12.021 1.00 93.44 78 THR A CA 1
ATOM 616 C C . THR A 1 78 ? -5.847 -3.104 12.646 1.00 93.44 78 THR A C 1
ATOM 618 O O . THR A 1 78 ? -6.485 -4.154 12.694 1.00 93.44 78 THR A O 1
ATOM 621 N N . ALA A 1 79 ? -4.602 -2.997 13.117 1.00 93.25 79 ALA A N 1
ATOM 622 C CA . ALA A 1 79 ? -3.937 -4.084 13.825 1.00 93.25 79 ALA A CA 1
ATOM 623 C C . ALA A 1 79 ? -4.666 -4.419 15.139 1.00 93.25 79 ALA A C 1
ATOM 625 O O . ALA A 1 79 ? -4.944 -5.591 15.389 1.00 93.25 79 ALA A O 1
ATOM 626 N N . GLU A 1 80 ? -5.062 -3.401 15.914 1.00 95.00 80 GLU A N 1
ATOM 627 C CA . GLU A 1 80 ? -5.925 -3.567 17.093 1.00 95.00 80 GLU A CA 1
ATOM 628 C C . GLU A 1 80 ? -7.256 -4.224 16.715 1.00 95.00 80 GLU A C 1
ATOM 630 O O . GLU A 1 80 ? -7.663 -5.201 17.339 1.00 95.00 80 GLU A O 1
ATOM 635 N N . LEU A 1 81 ? -7.919 -3.756 15.655 1.00 95.62 81 LEU A N 1
ATOM 636 C CA . LEU A 1 81 ? -9.195 -4.328 15.227 1.00 95.62 81 LEU A CA 1
ATOM 637 C C . LEU A 1 81 ? -9.089 -5.816 14.861 1.00 95.62 81 LEU A C 1
ATOM 639 O O . LEU A 1 81 ? -9.989 -6.588 15.179 1.00 95.62 81 LEU A O 1
ATOM 643 N N . VAL A 1 82 ? -7.996 -6.241 14.221 1.00 95.62 82 VAL A N 1
ATOM 644 C CA . VAL A 1 82 ? -7.756 -7.665 13.927 1.00 95.62 82 VAL A CA 1
ATOM 645 C C . VAL A 1 82 ? -7.580 -8.483 15.210 1.00 95.62 82 VAL A C 1
ATOM 647 O O . VAL A 1 82 ? -8.035 -9.626 15.253 1.00 95.62 82 VAL A O 1
ATOM 650 N N . GLN A 1 83 ? -6.950 -7.910 16.239 1.00 95.25 83 GLN A N 1
ATOM 651 C CA . GLN A 1 83 ? -6.749 -8.553 17.538 1.00 95.25 83 GLN A CA 1
ATOM 652 C C . GLN A 1 83 ? -8.049 -8.659 18.349 1.00 95.25 83 GLN A C 1
ATOM 654 O O . GLN A 1 83 ? -8.327 -9.720 18.899 1.00 95.25 83 GLN A O 1
ATOM 659 N N . TYR A 1 84 ? -8.823 -7.576 18.436 1.00 96.44 84 TYR A N 1
ATOM 660 C CA . TYR A 1 84 ? -10.040 -7.506 19.254 1.00 96.44 84 TYR A CA 1
ATOM 661 C C . TYR A 1 84 ? -11.267 -8.113 18.560 1.00 96.44 84 TYR A C 1
ATOM 663 O O . TYR A 1 84 ? -12.159 -8.633 19.223 1.00 96.44 84 TYR A O 1
ATOM 671 N N . GLY A 1 85 ? -11.340 -8.060 17.228 1.00 94.50 85 GLY A N 1
ATOM 672 C CA . GLY A 1 85 ? -12.468 -8.603 16.476 1.00 94.50 85 GLY A CA 1
ATOM 673 C C . GLY A 1 85 ? -13.808 -7.999 16.911 1.00 94.50 85 GLY A C 1
ATOM 674 O O . GLY A 1 85 ? -13.971 -6.779 16.930 1.00 94.50 85 GLY A O 1
ATOM 675 N N . ALA A 1 86 ? -14.775 -8.852 17.257 1.00 93.12 86 ALA A N 1
ATOM 676 C CA . ALA A 1 86 ? -16.112 -8.429 17.677 1.00 93.12 86 ALA A CA 1
ATOM 677 C C . ALA A 1 86 ? -16.110 -7.552 18.946 1.00 93.12 86 ALA A C 1
ATOM 679 O O . ALA A 1 86 ? -17.006 -6.724 19.102 1.00 93.12 86 ALA A O 1
ATOM 680 N N . ASP A 1 87 ? -15.066 -7.647 19.775 1.00 96.25 87 ASP A N 1
ATOM 681 C CA . ASP A 1 87 ? -14.894 -6.862 21.003 1.00 96.25 87 ASP A CA 1
ATOM 682 C C . ASP A 1 87 ? -14.198 -5.509 20.747 1.00 96.25 87 ASP A C 1
ATOM 684 O O . ASP A 1 87 ? -13.595 -4.913 21.637 1.00 96.25 87 ASP A O 1
ATOM 688 N N . TYR A 1 88 ? -14.264 -4.988 19.517 1.00 95.62 88 TYR A N 1
ATOM 689 C CA . TYR A 1 88 ? -13.613 -3.740 19.092 1.00 95.62 88 TYR A CA 1
ATOM 690 C C . TYR A 1 88 ? -13.945 -2.510 19.952 1.00 95.62 88 TYR A C 1
ATOM 692 O O . TYR A 1 88 ? -13.156 -1.565 19.974 1.00 95.62 88 TYR A O 1
ATOM 700 N N . ALA A 1 89 ? -15.083 -2.500 20.655 1.00 95.25 89 ALA A N 1
ATOM 701 C CA . ALA A 1 89 ? -15.450 -1.427 21.584 1.00 95.25 89 ALA A CA 1
ATOM 702 C C . ALA A 1 89 ? -14.477 -1.322 22.779 1.00 95.25 89 ALA A C 1
ATOM 704 O O . ALA A 1 89 ? -14.293 -0.248 23.355 1.00 95.25 89 ALA A O 1
ATOM 705 N N . GLU A 1 90 ? -13.786 -2.417 23.100 1.00 95.56 90 GLU A N 1
ATOM 706 C CA . GLU A 1 90 ? -12.781 -2.478 24.157 1.00 95.56 90 GLU A CA 1
ATOM 707 C C . GLU A 1 90 ? -11.398 -1.986 23.703 1.00 95.56 90 GLU A C 1
ATOM 709 O O . GLU A 1 90 ? -10.513 -1.796 24.543 1.00 95.56 90 GLU A O 1
ATOM 714 N N . MET A 1 91 ? -11.189 -1.747 22.399 1.00 95.50 91 MET A N 1
ATOM 715 C CA . MET A 1 91 ? -9.878 -1.339 21.895 1.00 95.50 91 MET A CA 1
ATOM 716 C C . MET A 1 91 ? -9.517 0.095 22.350 1.00 95.50 91 MET A C 1
ATOM 718 O O . MET A 1 91 ? -10.374 0.994 22.338 1.00 95.50 91 MET A O 1
ATOM 722 N N . PRO A 1 92 ? -8.238 0.365 22.670 1.00 95.50 92 PRO A N 1
ATOM 723 C CA . PRO A 1 92 ? -7.746 1.708 22.976 1.00 95.50 92 PRO A CA 1
ATOM 724 C C . PRO A 1 92 ? -8.112 2.766 21.929 1.00 95.50 92 PRO A C 1
ATOM 726 O O . PRO A 1 92 ? -8.548 3.868 22.290 1.00 95.50 92 PRO A O 1
ATOM 729 N N . ALA A 1 93 ? -7.985 2.450 20.637 1.00 93.69 93 ALA A N 1
ATOM 730 C CA . ALA A 1 93 ? -8.327 3.394 19.580 1.00 93.69 93 ALA A CA 1
ATOM 731 C C . ALA A 1 93 ? -9.830 3.741 19.533 1.00 93.69 93 ALA A C 1
ATOM 733 O O . ALA A 1 93 ? -10.166 4.917 19.378 1.00 93.69 93 ALA A O 1
ATOM 734 N N . PHE A 1 94 ? -10.738 2.777 19.740 1.00 95.56 94 PHE A N 1
ATOM 735 C CA . PHE A 1 94 ? -12.187 3.022 19.801 1.00 95.56 94 PHE A CA 1
ATOM 736 C C . PHE A 1 94 ? -12.526 3.966 20.952 1.00 95.56 94 PHE A C 1
ATOM 738 O O . PHE A 1 94 ? -13.151 5.004 20.737 1.00 95.56 94 PHE A O 1
ATOM 745 N N . ARG A 1 95 ? -12.036 3.660 22.158 1.00 95.88 95 ARG A N 1
ATOM 746 C CA . ARG A 1 95 ? -12.258 4.486 23.355 1.00 95.88 95 ARG A CA 1
ATOM 747 C C . ARG A 1 95 ? -11.702 5.901 23.182 1.00 95.88 95 ARG A C 1
ATOM 749 O O . ARG A 1 95 ? -12.352 6.872 23.559 1.00 95.88 95 ARG A O 1
ATOM 756 N N . THR A 1 96 ? -10.540 6.031 22.541 1.00 95.56 96 THR A N 1
ATOM 757 C CA . THR A 1 96 ? -9.940 7.335 22.212 1.00 95.56 96 THR A CA 1
ATOM 758 C C . THR A 1 96 ? -10.804 8.123 21.225 1.00 95.56 96 THR A C 1
ATOM 760 O O . THR A 1 96 ? -10.991 9.329 21.386 1.00 95.56 96 THR A O 1
ATOM 763 N N . MET A 1 97 ? -11.351 7.476 20.193 1.00 94.94 97 MET A N 1
ATOM 764 C CA . MET A 1 97 ? -12.256 8.130 19.243 1.00 94.94 97 MET A CA 1
ATOM 765 C C . MET A 1 97 ? -13.578 8.538 19.902 1.00 94.94 97 MET A C 1
ATOM 767 O O . MET A 1 97 ? -14.062 9.637 19.632 1.00 94.94 97 MET A O 1
ATOM 771 N N . LEU A 1 98 ? -14.118 7.707 20.796 1.00 96.12 98 LEU A N 1
ATOM 772 C CA . LEU A 1 98 ? -15.335 7.996 21.552 1.00 96.12 98 LEU A CA 1
ATOM 773 C C . LEU A 1 98 ? -15.152 9.195 22.499 1.00 96.12 98 LEU A C 1
ATOM 775 O O . LEU A 1 98 ? -15.958 10.124 22.483 1.00 96.12 98 LEU A O 1
ATOM 779 N N . ASP A 1 99 ? -14.042 9.254 23.240 1.00 96.75 99 ASP A N 1
ATOM 780 C CA . ASP A 1 99 ? -13.689 10.412 24.078 1.00 96.75 99 ASP A CA 1
ATOM 781 C C . ASP A 1 99 ? -13.573 11.707 23.253 1.00 96.75 99 ASP A C 1
ATOM 783 O O . ASP A 1 99 ? -14.064 12.770 23.642 1.00 96.75 99 ASP A O 1
ATOM 787 N N . ARG A 1 100 ? -12.983 11.626 22.054 1.00 96.31 100 ARG A N 1
ATOM 788 C CA . ARG A 1 100 ? -12.898 12.770 21.137 1.00 96.31 100 ARG A CA 1
ATOM 789 C C . ARG A 1 100 ? -14.262 13.242 20.644 1.00 96.31 100 ARG A C 1
ATOM 791 O O . ARG A 1 100 ? -14.428 14.449 20.462 1.00 96.31 100 ARG A O 1
ATOM 798 N N . ILE A 1 101 ? -15.212 12.333 20.427 1.00 96.00 101 ILE A N 1
ATOM 799 C CA . ILE A 1 101 ? -16.604 12.683 20.114 1.00 96.00 101 ILE A CA 1
ATOM 800 C C . ILE A 1 101 ? -17.214 13.449 21.292 1.00 96.00 101 ILE A C 1
ATOM 802 O O . ILE A 1 101 ? -17.694 14.564 21.090 1.00 96.00 101 ILE A O 1
ATOM 806 N N . GLY A 1 102 ? -17.083 12.932 22.520 1.00 94.88 102 GLY A N 1
ATOM 807 C CA . GLY A 1 102 ? -17.563 13.602 23.738 1.00 94.88 102 GLY A CA 1
ATOM 808 C C . GLY A 1 102 ? -16.956 14.995 23.961 1.00 94.88 102 GLY A C 1
ATOM 809 O O . GLY A 1 102 ? -17.622 15.899 24.456 1.00 94.88 102 GLY A O 1
ATOM 810 N N . LYS A 1 103 ? -15.712 15.213 23.515 1.00 96.25 103 LYS A N 1
ATOM 811 C CA . LYS A 1 103 ? -15.012 16.514 23.551 1.00 96.25 103 LYS A CA 1
ATOM 812 C C . LYS A 1 103 ? -15.296 17.422 22.347 1.00 96.25 103 LYS A C 1
ATOM 814 O O . LYS A 1 103 ? -14.604 18.428 22.178 1.00 96.25 103 LYS A O 1
ATOM 819 N N . ASN A 1 104 ? -16.252 17.073 21.483 1.00 94.31 104 ASN A N 1
ATOM 820 C CA . ASN A 1 104 ? -16.569 17.779 20.236 1.00 94.31 104 ASN A CA 1
ATOM 821 C C . ASN A 1 104 ? -15.346 17.980 19.307 1.00 94.31 104 ASN A C 1
ATOM 823 O O . ASN A 1 104 ? -15.206 18.987 18.610 1.00 94.31 104 ASN A O 1
ATOM 827 N N . LYS A 1 105 ? -14.428 17.006 19.293 1.00 95.06 105 LYS A N 1
ATOM 828 C CA . LYS A 1 105 ? -13.227 16.966 18.437 1.00 95.06 105 LYS A CA 1
ATOM 829 C C . LYS A 1 105 ? -13.186 15.693 17.574 1.00 95.06 105 LYS A C 1
ATOM 831 O O . LYS A 1 105 ? -12.153 15.003 17.560 1.00 95.06 105 LYS A O 1
ATOM 836 N N . PRO A 1 106 ? -14.275 15.366 16.847 1.00 92.69 106 PRO A N 1
ATOM 837 C CA . PRO A 1 106 ? -14.373 14.121 16.102 1.00 92.69 106 PRO A CA 1
ATOM 838 C C . PRO A 1 106 ? -13.330 14.043 14.991 1.00 92.69 106 PRO A C 1
ATOM 840 O O . PRO A 1 106 ? -12.941 15.050 14.390 1.00 92.69 106 PRO A O 1
ATOM 843 N N . ILE A 1 107 ? -12.888 12.824 14.704 1.00 90.81 107 ILE A N 1
ATOM 844 C CA . ILE A 1 107 ? -11.958 12.565 13.609 1.00 90.81 107 ILE A CA 1
ATOM 845 C C . ILE A 1 107 ? -12.702 12.478 12.275 1.00 90.81 107 ILE A C 1
ATOM 847 O O . ILE A 1 107 ? -13.867 12.081 12.207 1.00 90.81 107 ILE A O 1
ATOM 851 N N . ALA A 1 108 ? -12.010 12.827 11.193 1.00 87.06 108 ALA A N 1
ATOM 852 C CA . ALA A 1 108 ? -12.491 12.589 9.841 1.00 87.06 108 ALA A CA 1
ATOM 853 C C . ALA A 1 108 ? -11.816 11.345 9.243 1.00 87.06 108 ALA A C 1
ATOM 855 O O . ALA A 1 108 ? -10.598 11.164 9.350 1.00 87.06 108 ALA A O 1
ATOM 856 N N . ARG A 1 109 ? -12.608 10.495 8.588 1.00 83.75 109 ARG A N 1
ATOM 857 C CA . ARG A 1 109 ? -12.168 9.305 7.848 1.00 83.75 109 ARG A CA 1
ATOM 858 C C . ARG A 1 109 ? -12.936 9.240 6.531 1.00 83.75 109 ARG A C 1
ATOM 860 O O . ARG A 1 109 ? -14.149 9.386 6.518 1.00 83.75 109 ARG A O 1
ATOM 867 N N . TYR A 1 110 ? -12.240 9.060 5.407 1.00 70.00 110 TYR A N 1
ATOM 868 C CA . TYR A 1 110 ? -12.860 8.940 4.071 1.00 70.00 110 TYR A CA 1
ATOM 869 C C . TYR A 1 110 ? -13.852 10.059 3.690 1.00 70.00 110 TYR A C 1
ATOM 871 O O . TYR A 1 110 ? -14.827 9.821 2.984 1.00 70.00 110 TYR A O 1
ATOM 879 N N . GLY A 1 111 ? -13.601 11.290 4.146 1.00 70.31 111 GLY A N 1
ATOM 880 C CA . GLY A 1 111 ? -14.498 12.429 3.914 1.00 70.31 111 GLY A CA 1
ATOM 881 C C . GLY A 1 111 ? -15.744 12.449 4.809 1.00 70.31 111 GLY A C 1
ATOM 882 O O . GLY A 1 111 ? -16.545 13.370 4.703 1.00 70.31 111 GLY A O 1
ATOM 883 N N . MET A 1 112 ? -15.891 11.479 5.714 1.00 77.94 112 MET A N 1
ATOM 884 C CA . MET A 1 112 ? -16.907 11.450 6.762 1.00 77.94 112 MET A CA 1
ATOM 885 C C . MET A 1 112 ? -16.321 11.923 8.093 1.00 77.94 112 MET A C 1
ATOM 887 O O . MET A 1 112 ? -15.229 11.516 8.483 1.00 77.94 112 MET A O 1
ATOM 891 N N . ARG A 1 113 ? -17.082 12.738 8.827 1.00 87.00 113 ARG A N 1
ATOM 892 C CA . ARG A 1 113 ? -16.826 13.024 10.244 1.00 87.00 113 ARG A CA 1
ATOM 893 C C . ARG A 1 113 ? -17.450 11.921 11.102 1.00 87.00 113 ARG A C 1
ATOM 895 O O . ARG A 1 113 ? -18.647 11.666 10.982 1.00 87.00 113 ARG A O 1
ATOM 902 N N . LEU A 1 114 ? -16.643 11.281 11.944 1.00 90.75 114 LEU A N 1
ATOM 903 C CA . LEU A 1 114 ? -17.091 10.309 12.945 1.00 90.75 114 LEU A CA 1
ATOM 904 C C . LEU A 1 114 ? -17.481 11.076 14.213 1.00 90.75 114 LEU A C 1
ATOM 906 O O . LEU A 1 114 ? -16.700 11.170 15.151 1.00 90.75 114 LEU A O 1
ATOM 910 N N . ASP A 1 115 ? -18.637 11.735 14.164 1.00 91.81 115 ASP A N 1
ATOM 911 C CA . ASP A 1 115 ? -19.127 12.710 15.155 1.00 91.81 115 ASP A CA 1
ATOM 912 C C . ASP A 1 115 ? -20.219 12.169 16.089 1.00 91.81 115 ASP A C 1
ATOM 914 O O . ASP A 1 115 ? -20.811 12.923 16.852 1.00 91.81 115 ASP A O 1
ATOM 918 N N . SER A 1 116 ? -20.487 10.872 16.010 1.00 92.81 116 SER A N 1
ATOM 919 C CA . SER A 1 116 ? -21.515 10.163 16.768 1.00 92.81 116 SER A CA 1
ATOM 920 C C . SER A 1 116 ? -21.053 8.733 17.009 1.00 92.81 116 SER A C 1
ATOM 922 O O . SER A 1 116 ? -20.315 8.163 16.195 1.00 92.81 116 SER A O 1
ATOM 924 N N . GLU A 1 117 ? -21.482 8.159 18.127 1.00 94.00 117 GLU A N 1
ATOM 925 C CA . GLU A 1 117 ? -21.171 6.780 18.502 1.00 94.00 117 GLU A CA 1
ATOM 926 C C . GLU A 1 117 ? -21.700 5.794 17.450 1.00 94.00 117 GLU A C 1
ATOM 928 O O . GLU A 1 117 ? -20.998 4.868 17.044 1.00 94.00 117 GLU A O 1
ATOM 933 N N . GLU A 1 118 ? -22.874 6.065 16.878 1.00 91.31 118 GLU A N 1
ATOM 934 C CA . GLU A 1 118 ? -23.465 5.265 15.807 1.00 91.31 118 GLU A CA 1
ATOM 935 C C . GLU A 1 118 ? -22.579 5.240 14.554 1.00 91.31 118 GLU A C 1
ATOM 937 O O . GLU A 1 118 ? -22.355 4.176 13.966 1.00 91.31 118 GLU A O 1
ATOM 942 N N . LYS A 1 119 ? -22.026 6.394 14.146 1.00 89.81 119 LYS A N 1
ATOM 943 C CA . LYS A 1 119 ? -21.090 6.466 13.009 1.00 89.81 119 LYS A CA 1
ATOM 944 C C . LYS A 1 119 ? -19.771 5.770 13.321 1.00 89.81 119 LYS A C 1
ATOM 946 O O . LYS A 1 119 ? -19.190 5.159 12.423 1.00 89.81 119 LYS A O 1
ATOM 951 N N . LEU A 1 120 ? -19.304 5.846 14.565 1.00 92.25 120 LEU A N 1
ATOM 952 C CA . LEU A 1 120 ? -18.096 5.156 15.003 1.00 92.25 120 LEU A CA 1
ATOM 953 C C . LEU A 1 120 ? -18.278 3.632 14.941 1.00 92.25 120 LEU A C 1
ATOM 955 O O . LEU A 1 120 ? -17.458 2.943 14.334 1.00 92.25 120 LEU A O 1
ATOM 959 N N . HIS A 1 121 ? -19.388 3.104 15.459 1.00 91.88 121 HIS A N 1
ATOM 960 C CA . HIS A 1 121 ? -19.724 1.685 15.326 1.00 91.88 121 HIS A CA 1
ATOM 961 C C . HIS A 1 121 ? -19.862 1.255 13.864 1.00 91.88 121 HIS A C 1
ATOM 963 O O . HIS A 1 121 ? -19.318 0.222 13.478 1.00 91.88 121 HIS A O 1
ATOM 969 N N . ALA A 1 122 ? -20.543 2.044 13.028 1.00 88.12 122 ALA A N 1
ATOM 970 C CA . ALA A 1 122 ? -20.669 1.743 11.602 1.00 88.12 122 ALA A CA 1
ATOM 971 C C . ALA A 1 122 ? -19.300 1.680 10.898 1.00 88.12 122 ALA A C 1
ATOM 973 O O . ALA A 1 122 ? -19.091 0.835 10.026 1.00 88.12 122 ALA A O 1
ATOM 974 N N . TYR A 1 123 ? -18.358 2.545 11.290 1.00 88.75 123 TYR A N 1
ATOM 975 C CA . TYR A 1 123 ? -16.989 2.537 10.775 1.00 88.75 123 TYR A CA 1
ATOM 976 C C . TYR A 1 123 ? -16.256 1.238 11.123 1.00 88.75 123 TYR A C 1
ATOM 978 O O . TYR A 1 123 ? -15.693 0.610 10.228 1.00 88.75 123 TYR A O 1
ATOM 986 N N . PHE A 1 124 ? -16.301 0.793 12.380 1.00 91.12 124 PHE A N 1
ATOM 987 C CA . PHE A 1 124 ? -15.616 -0.437 12.789 1.00 91.12 124 PHE A CA 1
ATOM 988 C C . PHE A 1 124 ? -16.276 -1.706 12.243 1.00 91.12 124 PHE A C 1
ATOM 990 O O . PHE A 1 124 ? -15.564 -2.579 11.751 1.00 91.12 124 PHE A O 1
ATOM 997 N N . ARG A 1 125 ? -17.615 -1.785 12.225 1.00 89.25 125 ARG A N 1
ATOM 998 C CA . ARG A 1 125 ? -18.346 -2.919 11.623 1.00 89.25 125 ARG A CA 1
ATOM 999 C C . ARG A 1 125 ? -17.977 -3.119 10.158 1.00 89.25 125 ARG A C 1
ATOM 1001 O O . ARG A 1 125 ? -17.681 -4.233 9.751 1.00 89.25 125 ARG A O 1
ATOM 1008 N N . TYR A 1 126 ? -17.874 -2.031 9.393 1.00 85.44 126 TYR A N 1
ATOM 1009 C CA . TYR A 1 126 ? -17.419 -2.102 8.005 1.00 85.44 126 TYR A CA 1
ATOM 1010 C C . TYR A 1 126 ? -16.043 -2.777 7.860 1.00 85.44 126 TYR A C 1
ATOM 1012 O O . TYR A 1 126 ? -15.816 -3.536 6.916 1.00 85.44 126 TYR A O 1
ATOM 1020 N N . PHE A 1 127 ? -15.104 -2.488 8.765 1.00 87.81 127 PHE A N 1
ATOM 1021 C CA . PHE A 1 127 ? -13.778 -3.099 8.719 1.00 87.81 127 PHE A CA 1
ATOM 1022 C C . PHE A 1 127 ? -13.753 -4.525 9.254 1.00 87.81 127 PHE A C 1
ATOM 1024 O O . PHE A 1 127 ? -12.963 -5.310 8.738 1.00 87.81 127 PHE A O 1
ATOM 1031 N N . LEU A 1 128 ? -14.618 -4.880 10.204 1.00 90.38 128 LEU A N 1
ATOM 1032 C CA . LEU A 1 128 ? -14.812 -6.274 10.605 1.00 90.38 128 LEU A CA 1
ATOM 1033 C C . LEU A 1 128 ? -15.317 -7.118 9.442 1.00 90.38 128 LEU A C 1
ATOM 1035 O O . LEU A 1 128 ? -14.676 -8.109 9.110 1.00 90.38 128 LEU A O 1
ATOM 1039 N N . ASP A 1 129 ? -16.349 -6.656 8.734 1.00 85.50 129 ASP A N 1
ATOM 1040 C CA . ASP A 1 129 ? -16.855 -7.347 7.545 1.00 85.50 129 ASP A CA 1
ATOM 1041 C C . ASP A 1 129 ? -15.752 -7.527 6.485 1.00 85.50 129 ASP A C 1
ATOM 1043 O O . ASP A 1 129 ? -15.646 -8.566 5.832 1.00 85.50 129 ASP A O 1
ATOM 1047 N N . LEU A 1 130 ? -14.890 -6.515 6.313 1.00 85.69 130 LEU A N 1
ATOM 1048 C CA . LEU A 1 130 ? -13.744 -6.600 5.406 1.00 85.69 130 LEU A CA 1
ATOM 1049 C C . LEU A 1 130 ? -12.693 -7.611 5.892 1.00 85.69 130 LEU A C 1
ATOM 1051 O O . LEU A 1 130 ? -12.158 -8.360 5.076 1.00 85.69 130 LEU A O 1
ATOM 1055 N N . ILE A 1 131 ? -12.380 -7.628 7.189 1.00 90.00 131 ILE A N 1
ATOM 1056 C CA . ILE A 1 131 ? -11.454 -8.590 7.797 1.00 90.00 131 ILE A CA 1
ATOM 1057 C C . ILE A 1 131 ? -11.988 -10.009 7.615 1.00 90.00 131 ILE A C 1
ATOM 1059 O O . ILE A 1 131 ? -11.240 -10.876 7.171 1.00 90.00 131 ILE A O 1
ATOM 1063 N N . ASP A 1 132 ? -13.266 -10.239 7.901 1.00 88.38 132 ASP A N 1
ATOM 1064 C CA . ASP A 1 132 ? -13.895 -11.553 7.798 1.00 88.38 132 ASP A CA 1
ATOM 1065 C C . ASP A 1 132 ? -13.968 -12.021 6.345 1.00 88.38 132 ASP A C 1
ATOM 1067 O O . ASP A 1 132 ? -13.608 -13.160 6.045 1.00 88.38 132 ASP A O 1
ATOM 1071 N N . SER A 1 133 ? -14.294 -11.121 5.412 1.00 84.88 133 SER A N 1
ATOM 1072 C CA . SER A 1 133 ? -14.211 -11.413 3.980 1.00 84.88 133 SER A CA 1
ATOM 1073 C C . SER A 1 133 ? -12.795 -11.812 3.550 1.00 84.88 133 SER A C 1
ATOM 1075 O O . SER A 1 133 ? -12.647 -12.734 2.749 1.00 84.88 133 SER A O 1
ATOM 1077 N N . ILE A 1 134 ? -11.756 -11.130 4.046 1.00 87.19 134 ILE A N 1
ATOM 1078 C CA . ILE A 1 134 ? -10.357 -11.441 3.715 1.00 87.19 134 ILE A CA 1
ATOM 1079 C C . ILE A 1 134 ? -9.919 -12.760 4.366 1.00 87.19 134 ILE A C 1
ATOM 1081 O O . ILE A 1 134 ? -9.217 -13.542 3.732 1.00 87.19 134 ILE A O 1
ATOM 1085 N N . LYS A 1 135 ? -10.342 -13.045 5.602 1.00 86.94 135 LYS A N 1
ATOM 1086 C CA . LYS A 1 135 ? -10.084 -14.333 6.266 1.00 86.94 135 LYS A CA 1
ATOM 1087 C C . LYS A 1 135 ? -10.726 -15.493 5.504 1.00 86.94 135 LYS A C 1
ATOM 1089 O O . LYS A 1 135 ? -10.096 -16.531 5.345 1.00 86.94 135 LYS A O 1
ATOM 1094 N N . ALA A 1 136 ? -11.958 -15.311 5.029 1.00 84.75 136 ALA A N 1
ATOM 1095 C CA . ALA A 1 136 ? -12.722 -16.356 4.352 1.00 84.75 136 ALA A CA 1
ATOM 1096 C C . ALA A 1 136 ? -12.257 -16.626 2.913 1.00 84.75 136 ALA A C 1
ATOM 1098 O O . ALA A 1 136 ? -12.427 -17.736 2.410 1.00 84.75 136 ALA A O 1
ATOM 1099 N N . HIS A 1 137 ? -11.724 -15.616 2.221 1.00 79.38 137 HIS A N 1
ATOM 1100 C CA . HIS A 1 137 ? -11.497 -15.688 0.772 1.00 79.38 137 HIS A CA 1
ATOM 1101 C C . HIS A 1 137 ? -10.093 -15.280 0.320 1.00 79.38 137 HIS A C 1
ATOM 1103 O O . HIS A 1 137 ? -9.842 -15.247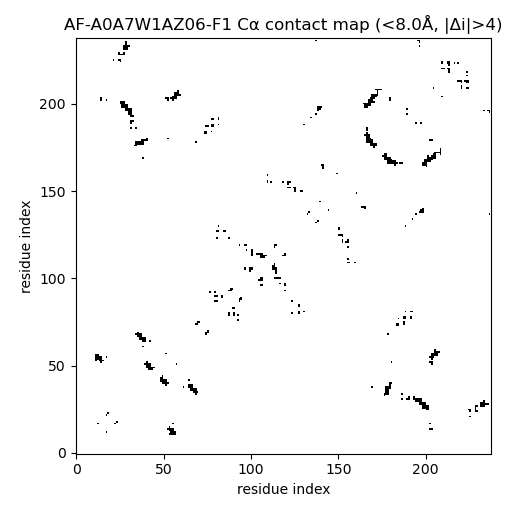 -0.884 1.00 79.38 137 HIS A O 1
ATOM 1109 N N . GLY A 1 138 ? -9.205 -14.932 1.251 1.00 78.25 138 GLY A N 1
ATOM 1110 C CA . GLY A 1 138 ? -7.938 -14.285 0.936 1.00 78.25 138 GLY A CA 1
ATOM 1111 C C . GLY A 1 138 ? -8.124 -12.874 0.371 1.00 78.25 138 GLY A C 1
ATOM 1112 O O . GLY A 1 138 ? -9.214 -12.294 0.372 1.00 78.25 138 GLY A O 1
ATOM 1113 N N . PHE A 1 139 ? -7.030 -12.298 -0.127 1.00 76.81 139 PHE A N 1
ATOM 1114 C CA . PHE A 1 139 ? -7.125 -11.104 -0.960 1.00 76.81 139 PHE A CA 1
ATOM 1115 C C . PHE A 1 139 ? -7.506 -11.497 -2.375 1.00 76.81 139 PHE A C 1
ATOM 1117 O O . PHE A 1 139 ? -6.874 -12.357 -2.969 1.00 76.81 139 PHE A O 1
ATOM 1124 N N . ARG A 1 140 ? -8.492 -10.802 -2.926 1.00 69.81 140 ARG A N 1
ATOM 1125 C CA . ARG A 1 140 ? -8.908 -10.921 -4.319 1.00 69.81 140 ARG A CA 1
ATOM 1126 C C . ARG A 1 140 ? -8.557 -9.639 -5.056 1.00 69.81 140 ARG A C 1
ATOM 1128 O O . ARG A 1 140 ? -8.686 -8.553 -4.482 1.00 69.81 140 ARG A O 1
ATOM 1135 N N . ASP A 1 141 ? -8.110 -9.746 -6.304 1.00 65.19 141 ASP A N 1
ATOM 1136 C CA . ASP A 1 141 ? -7.911 -8.551 -7.124 1.00 65.19 141 ASP A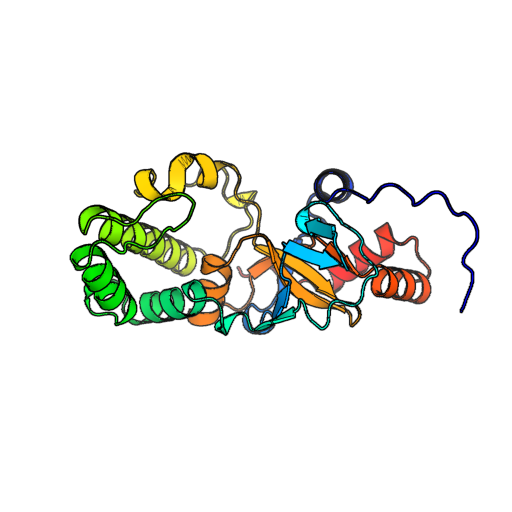 CA 1
ATOM 1137 C C . ASP A 1 141 ? -9.265 -7.878 -7.412 1.00 65.19 141 ASP A C 1
ATOM 1139 O O . ASP A 1 141 ? -10.316 -8.528 -7.430 1.00 65.19 141 ASP A O 1
ATOM 1143 N N . GLN A 1 142 ? -9.279 -6.566 -7.645 1.00 60.88 142 GLN A N 1
ATOM 1144 C CA . GLN A 1 142 ? -10.538 -5.843 -7.848 1.00 60.88 142 GLN A CA 1
ATOM 1145 C C . GLN A 1 142 ? -11.375 -6.373 -9.032 1.00 60.88 142 GLN A C 1
ATOM 1147 O O . GLN A 1 142 ? -12.597 -6.207 -9.042 1.00 60.88 142 GLN A O 1
ATOM 1152 N N . ARG A 1 143 ? -10.750 -6.990 -10.042 1.00 59.06 143 ARG A N 1
ATOM 1153 C CA . ARG A 1 143 ? -11.444 -7.529 -11.226 1.00 59.06 143 ARG A CA 1
ATOM 1154 C C . ARG A 1 143 ? -12.258 -8.764 -10.853 1.00 59.06 143 ARG A C 1
ATOM 1156 O O . ARG A 1 143 ? -13.387 -8.897 -11.310 1.00 59.06 143 ARG A O 1
ATOM 1163 N N . SER A 1 144 ? -11.723 -9.600 -9.969 1.00 53.62 144 SER A N 1
ATOM 1164 C CA . SER A 1 144 ? -12.398 -10.777 -9.413 1.00 53.62 144 SER A CA 1
ATOM 1165 C C . SER A 1 144 ? -13.494 -10.440 -8.387 1.00 53.62 144 SER A C 1
ATOM 1167 O O . SER A 1 144 ? -14.282 -11.307 -8.014 1.00 53.62 144 SER A O 1
ATOM 1169 N N . LEU A 1 145 ? -13.585 -9.175 -7.953 1.00 53.84 145 LEU A N 1
ATOM 1170 C CA . LEU A 1 145 ? -14.602 -8.680 -7.016 1.00 53.84 145 LEU A CA 1
ATOM 1171 C C . LEU A 1 145 ? -15.852 -8.092 -7.701 1.00 53.84 145 LEU A C 1
ATOM 1173 O O . LEU A 1 145 ? -16.733 -7.562 -7.018 1.00 53.84 145 LEU A O 1
ATOM 1177 N N . GLN A 1 146 ? -15.968 -8.167 -9.033 1.00 48.56 146 GLN A N 1
ATOM 1178 C CA . GLN A 1 146 ? -17.204 -7.781 -9.724 1.00 48.56 146 GLN A CA 1
ATOM 1179 C C . GLN A 1 146 ? -18.371 -8.670 -9.261 1.00 48.56 146 GLN A C 1
ATOM 1181 O O . GLN A 1 146 ? -18.333 -9.885 -9.412 1.00 48.56 146 GLN A O 1
ATOM 1186 N N . GLY A 1 147 ? -19.413 -8.056 -8.688 1.00 43.72 147 GLY A N 1
ATOM 1187 C CA . GLY A 1 147 ? -20.621 -8.759 -8.233 1.00 43.72 147 GLY A CA 1
ATOM 1188 C C . GLY A 1 147 ? -20.599 -9.258 -6.783 1.00 43.72 147 GLY A C 1
ATOM 1189 O O . GLY A 1 147 ? -21.601 -9.809 -6.335 1.00 43.72 147 GLY A O 1
ATOM 1190 N N . VAL A 1 148 ? -19.520 -9.036 -6.021 1.00 46.84 148 VAL A N 1
ATOM 1191 C CA . VAL A 1 148 ? -19.498 -9.348 -4.580 1.00 46.84 148 VAL A CA 1
ATOM 1192 C C . VAL A 1 148 ? -20.297 -8.282 -3.809 1.00 46.84 148 VAL A C 1
ATOM 1194 O O . VAL A 1 148 ? -20.061 -7.086 -4.026 1.00 46.84 148 VAL A O 1
ATOM 1197 N N . PRO A 1 149 ? -21.234 -8.663 -2.916 1.00 46.22 149 PRO A N 1
ATOM 1198 C CA . PRO A 1 149 ? -21.965 -7.713 -2.084 1.00 46.22 149 PRO A CA 1
ATOM 1199 C C . PRO A 1 149 ? -20.999 -6.829 -1.291 1.00 46.22 149 PRO A C 1
ATOM 1201 O O . PRO A 1 149 ? -20.121 -7.315 -0.581 1.00 46.22 149 PRO A O 1
ATOM 1204 N N . VAL A 1 150 ? -21.142 -5.510 -1.423 1.00 50.97 150 VAL A N 1
ATOM 1205 C CA . VAL A 1 150 ? -20.369 -4.559 -0.616 1.00 50.97 150 VAL A CA 1
ATOM 1206 C C . VAL A 1 150 ? -20.910 -4.610 0.819 1.00 50.97 150 VAL A C 1
ATOM 1208 O O . VAL A 1 150 ? -22.132 -4.548 0.972 1.00 50.97 150 VAL A O 1
ATOM 1211 N N . PRO A 1 151 ? -20.049 -4.676 1.854 1.00 52.19 151 PRO A N 1
ATOM 1212 C CA . PRO A 1 151 ? -20.485 -4.727 3.246 1.00 52.19 151 PRO A CA 1
ATOM 1213 C C . PRO A 1 151 ? -21.468 -3.622 3.639 1.00 52.19 151 PRO A C 1
ATOM 1215 O O . PRO A 1 151 ? -21.464 -2.523 3.064 1.00 52.19 151 PRO A O 1
ATOM 1218 N N . GLN A 1 152 ? -22.274 -3.913 4.661 1.00 44.12 152 GLN A N 1
ATOM 1219 C CA . GLN A 1 152 ? -23.360 -3.093 5.200 1.00 44.12 152 GLN A CA 1
ATOM 1220 C C . GLN A 1 152 ? -22.799 -1.861 5.954 1.00 44.12 152 GLN A C 1
ATOM 1222 O O . GLN A 1 152 ? -22.924 -1.701 7.158 1.00 44.12 152 GLN A O 1
ATOM 1227 N N . GLY A 1 153 ? -22.130 -0.963 5.226 1.00 47.25 153 GLY A N 1
ATOM 1228 C CA . GLY A 1 153 ? -21.453 0.229 5.756 1.00 47.25 153 GLY A CA 1
ATOM 1229 C C . GLY A 1 153 ? -21.416 1.392 4.761 1.00 47.25 153 GLY A C 1
ATOM 1230 O O . GLY A 1 153 ? -20.584 2.294 4.864 1.00 47.25 153 GLY A O 1
ATOM 1231 N N . LEU A 1 154 ? -22.317 1.385 3.770 1.00 49.09 154 LEU A N 1
ATOM 1232 C CA . LEU A 1 154 ? -22.414 2.390 2.700 1.00 49.09 154 LEU A CA 1
ATOM 1233 C C . LEU A 1 154 ? -22.520 3.832 3.213 1.00 49.09 154 LEU A C 1
ATOM 1235 O O . LEU A 1 154 ? -22.078 4.741 2.510 1.00 49.09 154 LEU A O 1
ATOM 1239 N N . MET A 1 155 ? -23.021 4.041 4.436 1.00 47.88 155 MET A N 1
ATOM 1240 C CA . MET A 1 155 ? -23.008 5.359 5.071 1.00 47.88 155 MET A CA 1
ATOM 1241 C C . MET A 1 155 ? -21.580 5.897 5.207 1.00 47.88 155 MET A C 1
ATOM 1243 O O . MET A 1 155 ? -21.347 7.046 4.857 1.00 47.88 155 MET A O 1
ATOM 1247 N N . VAL A 1 156 ? -20.614 5.061 5.606 1.00 50.91 156 VAL A N 1
ATOM 1248 C CA . VAL A 1 156 ? -19.225 5.449 5.915 1.00 50.91 156 VAL A CA 1
ATOM 1249 C C . VAL A 1 156 ? -18.350 5.583 4.665 1.00 50.91 156 VAL A C 1
ATOM 1251 O O . VAL A 1 156 ? -17.384 6.347 4.659 1.00 50.91 156 VAL A O 1
ATOM 1254 N N . ARG A 1 157 ? -18.683 4.870 3.576 1.00 54.38 157 ARG A N 1
ATOM 1255 C CA . ARG A 1 157 ? -17.800 4.753 2.396 1.00 54.38 157 ARG A CA 1
ATOM 1256 C C . ARG A 1 157 ? -18.430 5.015 1.021 1.00 54.38 157 ARG A C 1
ATOM 1258 O O . ARG A 1 157 ? -17.705 4.959 0.029 1.00 54.38 157 ARG A O 1
ATOM 1265 N N . GLY A 1 158 ? -19.719 5.367 0.953 1.00 53.28 158 GLY A N 1
ATOM 1266 C CA . GLY A 1 158 ? -20.476 5.845 -0.220 1.00 53.28 158 GLY A CA 1
ATOM 1267 C C . GLY A 1 158 ? -19.797 5.743 -1.600 1.00 53.28 158 GLY A C 1
ATOM 1268 O O . GLY A 1 158 ? -19.595 4.661 -2.150 1.00 53.28 158 GLY A O 1
ATOM 1269 N N . ARG A 1 159 ? -19.448 6.898 -2.191 1.00 41.12 159 ARG A N 1
ATOM 1270 C CA . ARG A 1 159 ? -18.834 7.016 -3.534 1.00 41.12 159 ARG A CA 1
ATOM 1271 C C . ARG A 1 159 ? -17.424 6.408 -3.651 1.00 41.12 159 ARG A C 1
ATOM 1273 O O . ARG A 1 159 ? -16.986 6.139 -4.769 1.00 41.12 159 ARG A O 1
ATOM 1280 N N . TYR A 1 160 ? -16.725 6.166 -2.539 1.00 46.88 160 TYR A N 1
ATOM 1281 C CA . TYR A 1 160 ? -15.352 5.642 -2.523 1.00 46.88 160 TYR A CA 1
ATOM 1282 C C . TYR A 1 160 ? -15.283 4.115 -2.689 1.00 46.88 160 TYR A C 1
ATOM 1284 O O . TYR A 1 160 ? -14.247 3.594 -3.104 1.00 46.88 160 TYR A O 1
ATOM 1292 N N . SER A 1 161 ? -16.379 3.390 -2.442 1.00 51.16 161 SER A N 1
ATOM 1293 C CA . SER A 1 161 ? -16.466 1.942 -2.690 1.00 51.16 161 SER A CA 1
ATOM 1294 C C . SER A 1 161 ? -16.438 1.591 -4.185 1.00 51.16 161 SER A C 1
ATOM 1296 O O . SER A 1 161 ? -15.818 0.609 -4.573 1.00 51.16 161 SER A O 1
ATOM 1298 N N . ARG A 1 162 ? -17.039 2.426 -5.048 1.00 44.19 162 ARG A N 1
ATOM 1299 C CA . ARG A 1 162 ? -17.203 2.163 -6.497 1.00 44.19 162 ARG A CA 1
ATOM 1300 C C . ARG A 1 162 ? -15.965 2.444 -7.360 1.00 44.19 162 ARG A C 1
ATOM 1302 O O . ARG A 1 162 ? -15.981 2.170 -8.553 1.00 44.19 162 ARG A O 1
ATOM 1309 N N . ARG A 1 163 ? -14.907 3.023 -6.783 1.00 51.06 163 ARG A N 1
ATOM 1310 C CA . ARG A 1 163 ? -13.659 3.384 -7.487 1.00 51.06 163 ARG A CA 1
ATOM 1311 C C . ARG A 1 163 ? -12.417 2.742 -6.869 1.00 51.06 163 ARG A C 1
ATOM 1313 O O . ARG A 1 163 ? -11.303 3.177 -7.160 1.00 51.06 163 ARG A O 1
ATOM 1320 N N . GLN A 1 164 ? -12.586 1.751 -5.992 1.00 59.75 164 GLN A N 1
ATOM 1321 C CA . GLN A 1 164 ? -11.442 1.063 -5.407 1.00 59.75 164 GLN A CA 1
ATOM 1322 C C . GLN A 1 164 ? -10.655 0.371 -6.514 1.00 59.75 164 GLN A C 1
ATOM 1324 O O . GLN A 1 164 ? -11.185 -0.440 -7.255 1.00 59.75 164 GLN A O 1
ATOM 1329 N N . ARG A 1 165 ? -9.394 0.767 -6.657 1.00 70.88 165 ARG A N 1
ATOM 1330 C CA . ARG A 1 165 ? -8.370 -0.002 -7.363 1.00 70.88 165 ARG A CA 1
ATOM 1331 C C . ARG A 1 165 ? -7.683 -0.911 -6.338 1.00 70.88 165 ARG A C 1
ATOM 1333 O O . ARG A 1 165 ? -7.966 -0.796 -5.138 1.00 70.88 165 ARG A O 1
ATOM 1340 N N . ASP A 1 166 ? -6.755 -1.756 -6.765 1.00 79.44 166 ASP A N 1
ATOM 1341 C CA . ASP A 1 166 ? -5.933 -2.560 -5.850 1.00 79.44 166 ASP A CA 1
ATOM 1342 C C . ASP A 1 166 ? -5.093 -1.674 -4.907 1.00 79.44 166 ASP A C 1
ATOM 1344 O O . ASP A 1 166 ? -5.192 -0.439 -4.908 1.00 79.44 166 ASP A O 1
ATOM 1348 N N . ILE A 1 167 ? -4.324 -2.263 -3.996 1.00 89.06 167 ILE A N 1
ATOM 1349 C CA . ILE A 1 167 ? -3.398 -1.480 -3.165 1.00 89.06 167 ILE A CA 1
ATOM 1350 C C . ILE A 1 167 ? -2.373 -0.854 -4.112 1.00 89.06 167 ILE A C 1
ATOM 1352 O O . ILE A 1 167 ? -1.734 -1.569 -4.870 1.00 89.06 167 ILE A O 1
ATOM 1356 N N . GLY A 1 168 ? -2.246 0.471 -4.133 1.00 92.12 168 GLY A N 1
ATOM 1357 C CA . GLY A 1 168 ? -1.239 1.082 -4.990 1.00 92.12 168 GLY A CA 1
ATOM 1358 C C . GLY A 1 168 ? 0.159 0.906 -4.396 1.00 92.12 168 GLY A C 1
ATOM 1359 O O . GLY A 1 168 ? 0.344 0.931 -3.172 1.00 92.12 168 GLY A O 1
ATOM 1360 N N . ALA A 1 169 ? 1.138 0.757 -5.275 1.00 96.25 169 ALA A N 1
ATOM 1361 C CA . ALA A 1 169 ? 2.544 0.718 -4.927 1.00 96.25 169 ALA A CA 1
ATOM 1362 C C . ALA A 1 169 ? 3.353 1.661 -5.822 1.00 96.25 169 ALA A C 1
ATOM 1364 O O . ALA A 1 169 ? 3.001 1.895 -6.978 1.00 96.25 169 ALA A O 1
ATOM 1365 N N . ALA A 1 170 ? 4.424 2.213 -5.266 1.00 97.38 170 ALA A N 1
ATOM 1366 C CA . ALA A 1 170 ? 5.473 2.884 -6.014 1.00 97.38 170 ALA A CA 1
ATOM 1367 C C . ALA A 1 170 ? 6.706 1.981 -6.037 1.00 97.38 170 ALA A C 1
ATOM 1369 O O . ALA A 1 170 ? 6.960 1.267 -5.067 1.00 97.38 170 ALA A O 1
ATOM 1370 N N . LEU A 1 171 ? 7.448 2.006 -7.134 1.00 97.75 171 LEU A N 1
ATOM 1371 C CA . LEU A 1 171 ? 8.715 1.307 -7.269 1.00 97.75 171 LEU A CA 1
ATOM 1372 C C . LEU A 1 171 ? 9.844 2.320 -7.084 1.00 97.75 171 LEU A C 1
ATOM 1374 O O . LEU A 1 171 ? 9.957 3.246 -7.885 1.00 97.75 171 LEU A O 1
ATOM 1378 N N . GLY A 1 172 ? 10.590 2.182 -5.987 1.00 96.75 172 GLY A N 1
ATOM 1379 C CA . GLY A 1 172 ? 11.667 3.091 -5.594 1.00 96.75 172 GLY A CA 1
ATOM 1380 C C . GLY A 1 172 ? 12.896 3.012 -6.493 1.00 96.75 172 GLY A C 1
ATOM 1381 O O . GLY A 1 172 ? 13.007 2.120 -7.334 1.00 96.75 172 GLY A O 1
ATOM 1382 N N . GLU A 1 173 ? 13.835 3.932 -6.276 1.00 95.62 173 GLU A N 1
ATOM 1383 C CA . GLU A 1 173 ? 15.130 3.976 -6.969 1.00 95.62 173 GLU A CA 1
ATOM 1384 C C . GLU A 1 173 ? 15.918 2.659 -6.830 1.00 95.62 173 GLU A C 1
ATOM 1386 O O . GLU A 1 173 ? 16.555 2.191 -7.771 1.00 95.62 173 GLU A O 1
ATOM 1391 N N . ASP A 1 174 ? 15.803 2.001 -5.676 1.00 94.00 174 ASP A N 1
ATOM 1392 C CA . ASP A 1 174 ? 16.440 0.717 -5.372 1.00 94.00 174 ASP A CA 1
ATOM 1393 C C . ASP A 1 174 ? 15.619 -0.510 -5.819 1.00 94.00 174 ASP A C 1
ATOM 1395 O O . ASP A 1 174 ? 15.995 -1.656 -5.557 1.00 94.00 174 ASP A O 1
ATOM 1399 N N . GLY A 1 175 ? 14.478 -0.296 -6.480 1.00 93.94 175 GLY A N 1
ATOM 1400 C CA . GLY A 1 175 ? 13.573 -1.356 -6.917 1.00 93.94 175 GLY A CA 1
ATOM 1401 C C . GLY A 1 175 ? 12.707 -1.956 -5.810 1.00 93.94 175 GLY A C 1
ATOM 1402 O O . GLY A 1 175 ? 12.075 -2.995 -6.027 1.00 93.94 175 GLY A O 1
ATOM 1403 N N . ARG A 1 176 ? 12.640 -1.340 -4.622 1.00 95.50 176 ARG A N 1
ATOM 1404 C CA . ARG A 1 176 ? 11.712 -1.767 -3.566 1.00 95.50 176 ARG A CA 1
ATOM 1405 C C . ARG A 1 176 ? 10.305 -1.230 -3.803 1.00 95.50 176 ARG A C 1
ATOM 1407 O O . ARG A 1 176 ? 10.103 -0.123 -4.298 1.00 95.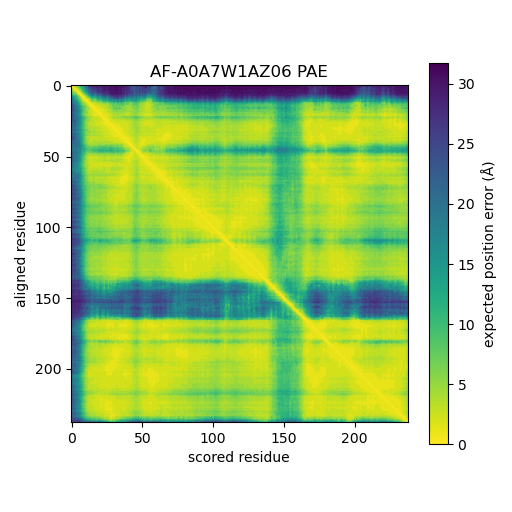50 176 ARG A O 1
ATOM 1414 N N . LEU A 1 177 ? 9.312 -2.018 -3.392 1.00 97.31 177 LEU A N 1
ATOM 1415 C CA . LEU A 1 177 ? 7.912 -1.603 -3.406 1.00 97.31 177 LEU A CA 1
ATOM 1416 C C . LEU A 1 177 ? 7.584 -0.782 -2.157 1.00 97.31 177 LEU A C 1
ATOM 1418 O O . LEU A 1 177 ? 7.708 -1.256 -1.029 1.00 97.31 177 LEU A O 1
ATOM 1422 N N . LEU A 1 178 ? 7.090 0.429 -2.379 1.00 97.44 178 LEU A N 1
ATOM 1423 C CA . LEU A 1 178 ? 6.597 1.346 -1.358 1.00 97.44 178 LEU A CA 1
ATOM 1424 C C . LEU A 1 178 ? 5.072 1.394 -1.434 1.00 97.44 178 LEU A C 1
ATOM 1426 O O . LEU A 1 178 ? 4.506 1.520 -2.521 1.00 97.44 178 LEU A O 1
ATOM 1430 N N . ARG A 1 179 ? 4.365 1.361 -0.301 1.00 96.12 179 ARG A N 1
ATOM 1431 C CA . ARG A 1 179 ? 2.906 1.550 -0.303 1.00 96.12 179 ARG A CA 1
ATOM 1432 C C . ARG A 1 179 ? 2.575 2.972 -0.766 1.00 96.12 179 ARG A C 1
ATOM 1434 O O . ARG A 1 179 ? 2.930 3.950 -0.105 1.00 96.12 179 ARG A O 1
ATOM 1441 N N . PHE A 1 180 ? 1.806 3.097 -1.842 1.00 94.25 180 PHE A N 1
ATOM 1442 C CA . PHE A 1 180 ? 1.517 4.376 -2.487 1.00 94.25 180 PHE A CA 1
ATOM 1443 C C . PHE A 1 180 ? 0.053 4.451 -2.928 1.00 94.25 180 PHE A C 1
ATOM 1445 O O . PHE A 1 180 ? -0.436 3.575 -3.614 1.00 94.25 180 PHE A O 1
ATOM 1452 N N . LEU A 1 181 ? -0.679 5.504 -2.561 1.00 83.81 181 LEU A N 1
ATOM 1453 C CA . LEU A 1 181 ? -2.098 5.701 -2.930 1.00 83.81 181 LEU A CA 1
ATOM 1454 C C . LEU A 1 181 ? -3.077 4.579 -2.541 1.00 83.81 181 LEU A C 1
ATOM 1456 O O . LEU A 1 181 ? -3.232 3.541 -3.189 1.00 83.81 181 LEU A O 1
ATOM 1460 N N . GLY A 1 182 ? -3.884 4.873 -1.524 1.00 82.94 182 GLY A N 1
ATOM 1461 C CA . GLY A 1 182 ? -4.935 3.972 -1.067 1.00 82.94 182 GLY A CA 1
ATOM 1462 C C . GLY A 1 182 ? -4.389 2.740 -0.347 1.00 82.94 182 GLY A C 1
ATOM 1463 O O . GLY A 1 182 ? -3.224 2.678 0.047 1.00 82.94 182 GLY A O 1
ATOM 1464 N N . GLY A 1 183 ? -5.283 1.786 -0.095 1.00 85.56 183 GLY A N 1
ATOM 1465 C CA . GLY A 1 183 ? -4.917 0.497 0.486 1.00 85.56 183 GLY A CA 1
ATOM 1466 C C . GLY A 1 183 ? -4.528 0.492 1.965 1.00 85.56 183 GLY A C 1
ATOM 1467 O O . GLY A 1 183 ? -4.242 -0.587 2.444 1.00 85.56 183 GLY A O 1
ATOM 1468 N N . ARG A 1 184 ? -4.570 1.618 2.701 1.00 89.62 184 ARG A N 1
ATOM 1469 C CA . ARG A 1 184 ? -4.106 1.714 4.109 1.00 89.62 184 ARG A CA 1
ATOM 1470 C C . ARG A 1 184 ? -4.610 0.570 5.003 1.00 89.62 184 ARG A C 1
ATOM 1472 O O . ARG A 1 184 ? -3.801 -0.240 5.438 1.00 89.62 184 ARG A O 1
ATOM 1479 N N . HIS A 1 185 ? -5.929 0.444 5.182 1.00 89.06 185 HIS A N 1
ATOM 1480 C CA . HIS A 1 185 ? -6.497 -0.659 5.970 1.00 89.06 185 HIS A CA 1
ATOM 1481 C C . HIS A 1 185 ? -6.234 -2.019 5.336 1.00 89.06 185 HIS A C 1
ATOM 1483 O O . HIS A 1 185 ? -5.891 -2.950 6.035 1.00 89.06 185 HIS A O 1
ATOM 1489 N N . ARG A 1 186 ? -6.338 -2.152 4.008 1.00 90.38 186 ARG A N 1
ATOM 1490 C CA . ARG A 1 186 ? -6.128 -3.442 3.332 1.00 90.38 186 ARG A CA 1
ATOM 1491 C C . ARG A 1 186 ? -4.708 -3.985 3.554 1.00 90.38 186 ARG A C 1
ATOM 1493 O O . ARG A 1 186 ? -4.555 -5.153 3.885 1.00 90.38 186 ARG A O 1
ATOM 1500 N N . THR A 1 187 ? -3.687 -3.137 3.444 1.00 93.56 187 THR A N 1
ATOM 1501 C CA . THR A 1 187 ? -2.298 -3.491 3.762 1.00 93.56 187 THR A CA 1
ATOM 1502 C C . THR A 1 187 ? -2.143 -3.840 5.242 1.00 93.56 187 THR A C 1
ATOM 1504 O O . THR A 1 187 ? -1.534 -4.858 5.551 1.00 93.56 187 THR A O 1
ATOM 1507 N N . ALA A 1 188 ? -2.725 -3.048 6.148 1.00 95.00 188 ALA A N 1
ATOM 1508 C CA . ALA A 1 188 ? -2.641 -3.305 7.584 1.00 95.00 188 ALA A CA 1
ATOM 1509 C C . ALA A 1 188 ? -3.346 -4.614 7.995 1.00 95.00 188 ALA A C 1
ATOM 1511 O O . ALA A 1 188 ? -2.753 -5.411 8.714 1.00 95.00 188 ALA A O 1
ATOM 1512 N N . ILE A 1 189 ? -4.545 -4.895 7.464 1.00 94.38 189 ILE A N 1
ATOM 1513 C CA . ILE A 1 189 ? -5.261 -6.171 7.642 1.00 94.38 189 ILE A CA 1
ATOM 1514 C C . ILE A 1 189 ? -4.378 -7.323 7.163 1.00 94.38 189 ILE A C 1
ATOM 1516 O O . ILE A 1 189 ? -4.181 -8.287 7.893 1.00 94.38 189 ILE A O 1
ATOM 1520 N N . ALA A 1 190 ? -3.818 -7.222 5.953 1.00 94.06 190 ALA A N 1
ATOM 1521 C CA . ALA A 1 190 ? -2.990 -8.282 5.385 1.00 94.06 190 ALA A CA 1
ATOM 1522 C C . ALA A 1 190 ? -1.746 -8.585 6.231 1.00 94.06 190 ALA A C 1
ATOM 1524 O O . ALA A 1 190 ? -1.395 -9.748 6.418 1.00 94.06 190 ALA A O 1
ATOM 1525 N N . GLN A 1 191 ? -1.093 -7.544 6.754 1.00 95.81 191 GLN A N 1
ATOM 1526 C CA . GLN A 1 191 ? 0.060 -7.684 7.642 1.00 95.81 191 GLN A CA 1
ATOM 1527 C C . GLN A 1 191 ? -0.340 -8.285 8.995 1.00 95.81 191 GLN A C 1
ATOM 1529 O O . GLN A 1 191 ? 0.310 -9.225 9.450 1.00 95.81 191 GLN A O 1
ATOM 1534 N N . ALA A 1 192 ? -1.424 -7.801 9.607 1.00 95.50 192 ALA A N 1
ATOM 1535 C CA . ALA A 1 192 ? -1.916 -8.288 10.896 1.00 95.50 192 ALA A CA 1
ATOM 1536 C C . ALA A 1 192 ? -2.384 -9.754 10.830 1.00 95.50 192 ALA A C 1
ATOM 1538 O O . ALA A 1 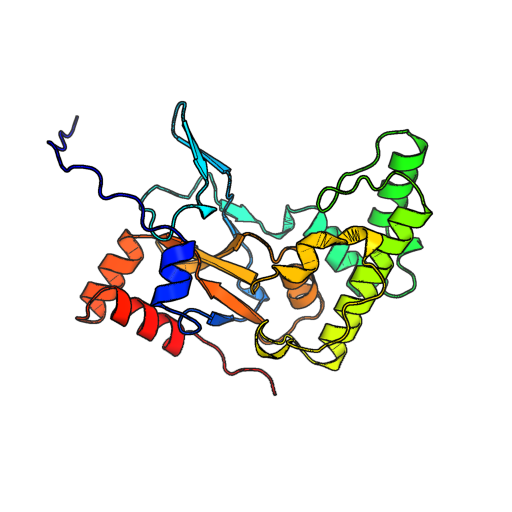192 ? -2.066 -10.543 11.717 1.00 95.50 192 ALA A O 1
ATOM 1539 N N . LEU A 1 193 ? -3.056 -10.146 9.742 1.00 94.38 193 LEU A N 1
ATOM 1540 C CA . LEU A 1 193 ? -3.455 -11.532 9.467 1.00 94.38 193 LEU A CA 1
ATOM 1541 C C . LEU A 1 193 ? -2.305 -12.414 8.957 1.00 94.38 193 LEU A C 1
ATOM 1543 O O . LEU A 1 193 ? -2.507 -13.608 8.755 1.00 94.38 193 LEU A O 1
ATOM 1547 N N . ARG A 1 194 ? -1.108 -11.849 8.742 1.00 94.50 194 ARG A N 1
ATOM 1548 C CA . ARG A 1 194 ? 0.078 -12.554 8.225 1.00 94.50 194 ARG A CA 1
ATOM 1549 C C . ARG A 1 194 ? -0.194 -13.292 6.911 1.00 94.50 194 ARG A C 1
ATOM 1551 O O . ARG A 1 194 ? 0.257 -14.421 6.720 1.00 94.50 194 ARG A O 1
ATOM 1558 N N . LEU A 1 195 ? -0.933 -12.652 6.006 1.00 93.25 195 LEU A N 1
ATOM 1559 C CA . LEU A 1 195 ? -1.243 -13.247 4.711 1.00 93.25 195 LEU A CA 1
ATOM 1560 C C . LEU A 1 195 ? 0.039 -13.484 3.901 1.00 93.25 195 LEU A C 1
ATOM 1562 O O . LEU A 1 195 ? 0.960 -12.667 3.967 1.00 93.25 195 LEU A O 1
ATOM 1566 N N . PRO A 1 196 ? 0.103 -14.567 3.109 1.00 93.25 196 PRO A N 1
ATOM 1567 C CA . PRO A 1 196 ? 1.307 -14.909 2.358 1.00 93.25 196 PRO A CA 1
ATOM 1568 C C . PRO A 1 196 ? 1.553 -13.966 1.175 1.00 93.25 196 PRO A C 1
ATOM 1570 O O . PRO A 1 196 ? 2.705 -13.701 0.834 1.00 93.25 196 PRO A O 1
ATOM 1573 N N . ALA A 1 197 ? 0.487 -13.451 0.552 1.00 93.75 197 ALA A N 1
ATOM 1574 C CA . ALA A 1 197 ? 0.579 -12.520 -0.563 1.00 93.75 197 ALA A CA 1
ATOM 1575 C C . ALA A 1 197 ? -0.671 -11.635 -0.681 1.00 93.75 197 ALA A C 1
ATOM 1577 O O . ALA A 1 197 ? -1.773 -12.035 -0.301 1.00 93.75 197 ALA A O 1
ATOM 1578 N N . ILE A 1 198 ? -0.489 -10.440 -1.244 1.00 93.06 198 ILE A N 1
ATOM 1579 C CA . ILE A 1 198 ? -1.555 -9.508 -1.629 1.00 93.06 198 ILE A CA 1
ATOM 1580 C C . ILE A 1 198 ? -1.278 -8.899 -3.007 1.00 93.06 198 ILE A C 1
ATOM 1582 O O . ILE A 1 198 ? -0.111 -8.660 -3.331 1.00 93.06 198 ILE A O 1
ATOM 1586 N N . PRO A 1 199 ? -2.315 -8.582 -3.801 1.00 92.69 199 PRO A N 1
ATOM 1587 C CA . PRO A 1 199 ? -2.137 -7.885 -5.062 1.00 92.69 199 PRO A CA 1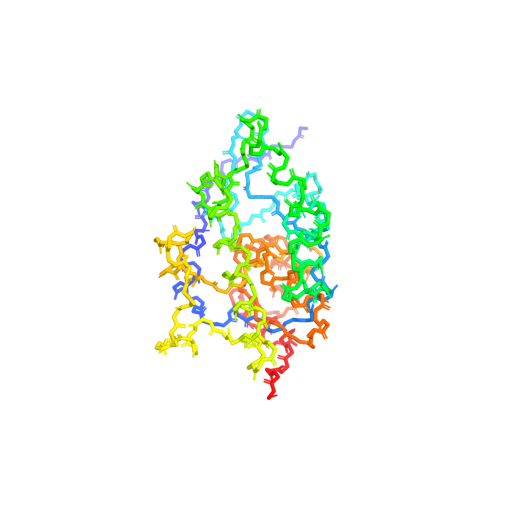
ATOM 1588 C C . PRO A 1 199 ? -1.881 -6.393 -4.811 1.00 92.69 199 PRO A C 1
ATOM 1590 O O . PRO A 1 199 ? -2.650 -5.705 -4.124 1.00 92.69 199 PRO A O 1
ATOM 1593 N N . VAL A 1 200 ? -0.805 -5.878 -5.403 1.00 93.56 200 VAL A N 1
ATOM 1594 C CA . VAL A 1 200 ? -0.511 -4.446 -5.478 1.00 93.56 200 VAL A CA 1
ATOM 1595 C C . VAL A 1 200 ? -0.393 -3.999 -6.927 1.00 93.56 200 VAL A C 1
ATOM 1597 O O . VAL A 1 200 ? 0.140 -4.711 -7.765 1.00 93.56 200 VAL A O 1
ATOM 1600 N N . GLU A 1 201 ? -0.873 -2.802 -7.227 1.00 93.06 201 GLU A N 1
ATOM 1601 C CA . GLU A 1 201 ? -0.782 -2.192 -8.549 1.00 93.06 201 GLU A CA 1
ATOM 1602 C C . GLU A 1 201 ? 0.330 -1.144 -8.551 1.00 93.06 201 GLU A C 1
ATOM 1604 O O . GLU A 1 201 ? 0.261 -0.167 -7.796 1.00 93.06 201 GLU A O 1
ATOM 1609 N N . ILE A 1 202 ? 1.330 -1.313 -9.416 1.00 95.06 202 ILE A N 1
ATOM 1610 C CA . ILE A 1 202 ? 2.394 -0.321 -9.588 1.00 95.06 202 ILE A CA 1
ATOM 1611 C C . ILE A 1 202 ? 1.800 0.927 -10.242 1.00 95.06 202 ILE A C 1
ATOM 1613 O O . ILE A 1 202 ? 1.206 0.885 -11.319 1.00 95.06 202 ILE A O 1
ATOM 1617 N N . ARG A 1 203 ? 1.948 2.054 -9.553 1.00 94.19 203 ARG A N 1
ATOM 1618 C CA . ARG A 1 203 ? 1.318 3.338 -9.875 1.00 94.19 203 ARG A CA 1
ATOM 1619 C C . ARG A 1 203 ? 2.312 4.470 -10.067 1.00 94.19 203 ARG A C 1
ATOM 1621 O O . ARG A 1 203 ? 1.945 5.487 -10.639 1.00 94.19 203 ARG A O 1
ATOM 1628 N N . LEU A 1 204 ? 3.531 4.294 -9.595 1.00 95.94 204 LEU A N 1
ATOM 1629 C CA . LEU A 1 204 ? 4.623 5.228 -9.785 1.00 95.94 204 LEU A CA 1
ATOM 1630 C C . LEU A 1 204 ? 5.904 4.412 -9.866 1.00 95.94 204 LEU A C 1
ATOM 1632 O O . LEU A 1 204 ? 6.051 3.429 -9.139 1.00 95.94 204 LEU A O 1
ATOM 1636 N N . VAL A 1 205 ? 6.805 4.793 -10.754 1.00 97.31 205 VAL A N 1
ATOM 1637 C CA . VAL A 1 205 ? 8.083 4.123 -10.951 1.00 97.31 205 VAL A CA 1
ATOM 1638 C C . VAL A 1 205 ? 9.170 5.182 -10.964 1.00 97.31 205 VAL A C 1
ATOM 1640 O O . VAL A 1 205 ? 9.050 6.179 -11.678 1.00 97.31 205 VAL A O 1
ATOM 1643 N N . HIS A 1 206 ? 10.219 4.957 -10.178 1.00 97.19 206 HIS A N 1
ATOM 1644 C CA . HIS A 1 206 ? 11.393 5.810 -10.205 1.00 97.19 206 HIS A CA 1
ATOM 1645 C C . HIS A 1 206 ? 12.072 5.698 -11.574 1.00 97.19 206 HIS A C 1
ATOM 1647 O O . HIS A 1 206 ? 12.382 4.594 -12.037 1.00 97.19 206 HIS A O 1
ATOM 1653 N N . ALA A 1 207 ? 12.275 6.826 -12.253 1.00 96.31 207 ALA A N 1
ATOM 1654 C CA . ALA A 1 207 ? 12.706 6.821 -13.647 1.00 96.31 207 ALA A CA 1
ATOM 1655 C C . ALA A 1 207 ? 14.118 6.238 -13.808 1.00 96.31 207 ALA A C 1
ATOM 1657 O O . ALA A 1 207 ? 14.353 5.466 -14.739 1.00 96.31 207 ALA A O 1
ATOM 1658 N N . ASP A 1 208 ? 15.025 6.529 -12.870 1.00 96.38 208 ASP A N 1
ATOM 1659 C CA . ASP A 1 208 ? 16.399 6.015 -12.918 1.00 96.38 208 ASP A CA 1
ATOM 1660 C C . ASP A 1 208 ? 16.458 4.502 -12.727 1.00 96.38 208 ASP A C 1
ATOM 1662 O O . ASP A 1 208 ? 17.187 3.814 -13.447 1.00 96.38 208 ASP A O 1
ATOM 1666 N N . TRP A 1 209 ? 15.617 3.969 -11.833 1.00 97.88 209 TRP A N 1
ATOM 1667 C CA . TRP A 1 209 ? 15.468 2.529 -11.661 1.00 97.88 209 TRP A CA 1
ATOM 1668 C C . TRP A 1 209 ? 14.998 1.884 -12.966 1.00 97.88 209 TRP A C 1
ATOM 1670 O O . TRP A 1 209 ? 15.582 0.905 -13.430 1.00 97.88 209 TRP A O 1
ATOM 1680 N N . LEU A 1 210 ? 13.977 2.466 -13.603 1.00 97.69 210 LEU A N 1
ATOM 1681 C CA . LEU A 1 210 ? 13.417 1.927 -14.838 1.00 97.69 210 LEU A CA 1
ATOM 1682 C C . LEU A 1 210 ? 14.428 1.971 -15.987 1.00 97.69 21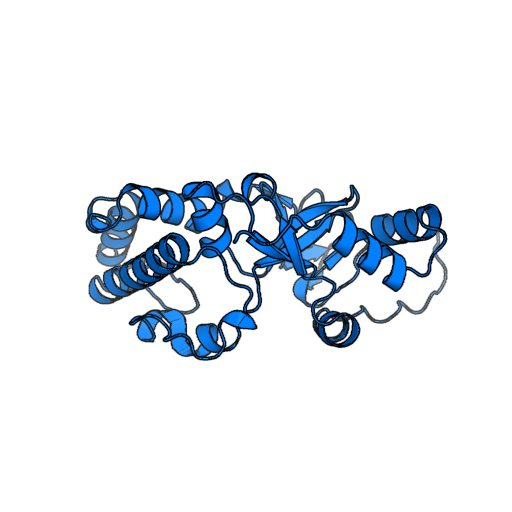0 LEU A C 1
ATOM 1684 O O . LEU A 1 210 ? 14.541 1.009 -16.746 1.00 97.69 210 LEU A O 1
ATOM 1688 N N . ALA A 1 211 ? 15.177 3.066 -16.110 1.00 97.25 211 ALA A N 1
ATOM 1689 C CA . ALA A 1 211 ? 16.221 3.204 -17.114 1.00 97.25 211 ALA A CA 1
ATOM 1690 C C . ALA A 1 211 ? 17.348 2.178 -16.900 1.00 97.25 211 ALA A C 1
ATOM 1692 O O . ALA A 1 211 ? 17.834 1.583 -17.865 1.00 97.25 211 ALA A O 1
ATOM 1693 N N . ALA A 1 212 ? 17.747 1.939 -15.648 1.00 97.38 212 ALA A N 1
ATOM 1694 C CA . ALA A 1 212 ? 18.727 0.914 -15.305 1.00 97.38 212 ALA A CA 1
ATOM 1695 C C . ALA A 1 212 ? 18.213 -0.501 -15.613 1.00 97.38 212 ALA A C 1
ATOM 1697 O O . ALA A 1 212 ? 18.928 -1.288 -16.234 1.00 97.38 212 ALA A O 1
ATOM 1698 N N . GLU A 1 213 ? 16.965 -0.808 -15.254 1.00 97.81 213 GLU A N 1
ATOM 1699 C CA . GLU A 1 213 ? 16.333 -2.102 -15.527 1.00 97.81 213 GLU A CA 1
ATOM 1700 C C . GLU A 1 213 ? 16.176 -2.354 -17.034 1.00 97.81 213 GLU A C 1
ATOM 1702 O O . GLU A 1 213 ? 16.436 -3.460 -17.504 1.00 97.81 213 GLU A O 1
ATOM 1707 N N . ALA A 1 214 ? 15.821 -1.327 -17.811 1.00 97.81 214 ALA A N 1
ATOM 1708 C CA . ALA A 1 214 ? 15.724 -1.399 -19.267 1.00 97.81 214 ALA A CA 1
ATOM 1709 C C . ALA A 1 214 ? 17.070 -1.726 -19.924 1.00 97.81 214 ALA A C 1
ATOM 1711 O O . ALA A 1 214 ? 17.145 -2.631 -20.757 1.00 97.81 214 ALA A O 1
ATOM 1712 N N . ARG A 1 215 ? 18.147 -1.048 -19.497 1.00 97.88 215 ARG A N 1
ATOM 1713 C CA . ARG A 1 215 ? 19.514 -1.346 -19.955 1.00 97.88 215 ARG A CA 1
ATOM 1714 C C . ARG A 1 215 ? 19.927 -2.765 -19.584 1.00 97.88 215 ARG A C 1
ATOM 1716 O O . ARG A 1 215 ? 20.398 -3.501 -20.441 1.00 97.88 215 ARG A O 1
ATOM 1723 N N . ARG A 1 216 ? 19.706 -3.167 -18.330 1.00 95.88 216 ARG A N 1
ATOM 1724 C CA . ARG A 1 216 ? 20.061 -4.501 -17.824 1.00 95.88 216 ARG A CA 1
ATOM 1725 C C . ARG A 1 216 ? 19.310 -5.622 -18.543 1.00 95.88 216 ARG A C 1
ATOM 1727 O O . ARG A 1 216 ? 19.853 -6.704 -18.727 1.00 95.88 216 ARG A O 1
ATOM 1734 N N . ALA A 1 217 ? 18.049 -5.387 -18.894 1.00 94.69 217 ALA A N 1
ATOM 1735 C CA . ALA A 1 217 ? 17.212 -6.351 -19.596 1.00 94.69 217 ALA A CA 1
ATOM 1736 C C . ALA A 1 217 ? 17.366 -6.298 -21.124 1.00 94.69 217 ALA A C 1
ATOM 1738 O O . ALA A 1 217 ? 16.702 -7.092 -21.792 1.00 94.69 217 ALA A O 1
ATOM 1739 N N . GLU A 1 218 ? 18.168 -5.363 -21.654 1.00 96.62 218 GLU A N 1
ATOM 1740 C CA . GLU A 1 218 ? 18.320 -5.068 -23.086 1.00 96.62 218 GLU A CA 1
ATOM 1741 C C . GLU A 1 218 ? 16.968 -4.916 -23.798 1.00 96.62 218 GLU A C 1
ATOM 1743 O O . GLU A 1 218 ? 16.707 -5.482 -24.861 1.00 96.62 218 GLU A O 1
ATOM 1748 N N . ARG A 1 219 ? 16.048 -4.182 -23.162 1.00 95.81 219 ARG A N 1
ATOM 1749 C CA . ARG A 1 219 ? 14.658 -4.059 -23.610 1.00 95.81 219 ARG A CA 1
ATOM 1750 C C . ARG A 1 219 ? 14.143 -2.631 -23.503 1.00 95.81 219 ARG A C 1
ATOM 1752 O O . ARG A 1 219 ? 14.594 -1.882 -22.638 1.00 95.81 219 ARG A O 1
ATOM 1759 N N . PRO A 1 220 ? 13.131 -2.271 -24.313 1.00 97.19 220 PRO A N 1
ATOM 1760 C CA . PRO A 1 220 ? 12.354 -1.057 -24.096 1.00 97.19 220 PRO A CA 1
ATOM 1761 C C . PRO A 1 220 ? 11.803 -0.986 -22.665 1.00 97.19 220 PRO A C 1
ATOM 1763 O O . PRO A 1 220 ? 11.474 -2.014 -22.065 1.00 97.19 220 PRO A O 1
ATOM 1766 N N . ALA A 1 221 ? 11.696 0.229 -22.123 1.00 95.00 221 ALA A N 1
ATOM 1767 C CA . ALA A 1 221 ? 11.380 0.461 -20.713 1.00 95.00 221 ALA A CA 1
ATOM 1768 C C . ALA A 1 221 ? 10.052 -0.185 -20.283 1.00 95.00 221 ALA A C 1
ATOM 1770 O O . ALA A 1 221 ? 9.953 -0.804 -19.225 1.00 95.00 221 ALA A O 1
ATOM 1771 N N . ASP A 1 222 ? 9.035 -0.116 -21.135 1.00 95.00 222 ASP A N 1
ATOM 1772 C CA . ASP A 1 222 ? 7.739 -0.736 -20.893 1.00 95.00 222 ASP A CA 1
ATOM 1773 C C . ASP A 1 222 ? 7.821 -2.269 -20.812 1.00 95.00 222 ASP A C 1
ATOM 1775 O O . ASP A 1 222 ? 7.218 -2.872 -19.922 1.00 95.00 222 ASP A O 1
ATOM 1779 N N . GLN A 1 223 ? 8.597 -2.910 -21.691 1.00 96.75 223 GLN A N 1
ATOM 1780 C CA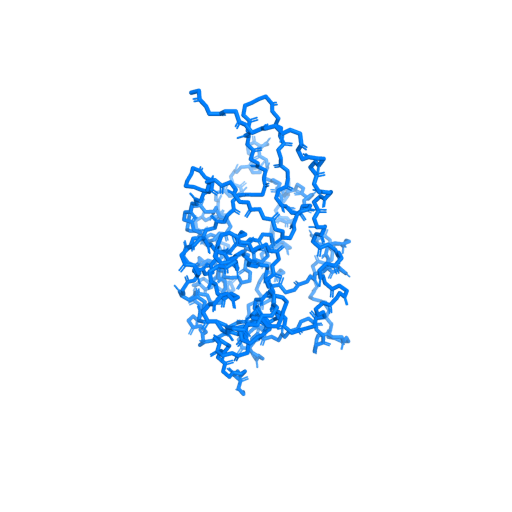 . GLN A 1 223 ? 8.814 -4.357 -21.646 1.00 96.75 223 GLN A CA 1
ATOM 1781 C C . GLN A 1 223 ? 9.647 -4.767 -20.434 1.00 96.75 223 GLN A C 1
ATOM 1783 O O . GLN A 1 223 ? 9.355 -5.784 -19.805 1.00 96.75 223 GLN A O 1
ATOM 1788 N N . ALA A 1 224 ? 10.669 -3.981 -20.092 1.00 97.19 224 ALA A N 1
ATOM 1789 C CA . ALA A 1 224 ? 11.495 -4.215 -18.916 1.00 97.19 224 ALA A CA 1
ATOM 1790 C C . ALA A 1 224 ? 10.642 -4.194 -17.639 1.00 97.19 224 ALA A C 1
ATOM 1792 O O . ALA A 1 224 ? 10.704 -5.131 -16.843 1.00 97.19 224 ALA A O 1
ATOM 1793 N N . LEU A 1 225 ? 9.750 -3.206 -17.508 1.00 96.94 225 LEU A N 1
ATOM 1794 C CA . LEU A 1 225 ? 8.829 -3.110 -16.379 1.00 96.94 225 LEU A CA 1
ATOM 1795 C C . LEU A 1 225 ? 7.826 -4.274 -16.328 1.00 96.94 225 LEU A C 1
ATOM 1797 O O . LEU A 1 225 ? 7.623 -4.852 -15.261 1.00 96.94 225 LEU A O 1
ATOM 1801 N N . ARG A 1 226 ? 7.219 -4.661 -17.461 1.00 96.81 226 ARG A N 1
ATOM 1802 C CA . ARG A 1 226 ? 6.307 -5.825 -17.519 1.00 96.81 226 ARG A CA 1
ATOM 1803 C C . ARG A 1 226 ? 7.017 -7.115 -17.111 1.00 96.81 226 ARG A C 1
ATOM 1805 O O . ARG A 1 226 ? 6.480 -7.897 -16.330 1.00 96.81 226 ARG A O 1
ATOM 1812 N N . ASN A 1 227 ? 8.237 -7.317 -17.601 1.00 96.00 227 ASN A N 1
ATOM 1813 C CA . ASN A 1 227 ? 9.041 -8.488 -17.270 1.00 96.00 227 ASN A CA 1
ATOM 1814 C C . ASN A 1 227 ? 9.457 -8.491 -15.798 1.00 96.00 227 ASN A C 1
ATOM 1816 O O . ASN A 1 227 ? 9.450 -9.545 -15.162 1.00 96.00 227 ASN A O 1
ATOM 1820 N N . TRP A 1 228 ? 9.806 -7.329 -15.243 1.00 96.44 228 TRP A N 1
ATOM 1821 C CA . TRP A 1 228 ? 10.069 -7.193 -13.816 1.00 96.44 228 TRP A CA 1
ATOM 1822 C C . TRP A 1 228 ? 8.833 -7.560 -12.990 1.00 96.44 228 TRP A C 1
ATOM 1824 O O . TRP A 1 228 ? 8.946 -8.381 -12.081 1.00 96.44 228 TRP A O 1
ATOM 1834 N N . ALA A 1 229 ? 7.659 -7.026 -13.338 1.00 96.00 229 ALA A N 1
ATOM 1835 C CA . ALA A 1 229 ? 6.411 -7.300 -12.630 1.00 96.00 229 ALA A CA 1
ATOM 1836 C C . ALA A 1 229 ? 6.067 -8.799 -12.644 1.00 96.00 229 ALA A C 1
ATOM 1838 O O . ALA A 1 229 ? 5.798 -9.376 -11.593 1.00 96.00 229 ALA A O 1
ATOM 1839 N N . ALA A 1 230 ? 6.167 -9.454 -13.806 1.00 95.38 230 ALA A N 1
ATOM 1840 C CA . ALA A 1 230 ? 5.911 -10.888 -13.939 1.00 95.38 230 ALA A CA 1
ATOM 1841 C C . ALA A 1 230 ? 6.893 -11.747 -13.122 1.00 95.38 230 ALA A C 1
ATOM 1843 O O . ALA A 1 230 ? 6.485 -12.698 -12.464 1.00 95.38 230 ALA A O 1
ATOM 1844 N N . ARG A 1 231 ? 8.186 -11.398 -13.131 1.00 95.31 231 ARG A N 1
ATOM 1845 C CA . ARG A 1 231 ? 9.245 -12.132 -12.416 1.00 95.31 231 ARG A CA 1
ATOM 1846 C C . ARG A 1 231 ? 9.157 -11.987 -10.895 1.00 95.31 231 ARG A C 1
ATOM 1848 O O . ARG A 1 231 ? 9.551 -12.898 -10.177 1.00 95.31 231 ARG A O 1
ATOM 1855 N N . ASN A 1 232 ? 8.714 -10.826 -10.414 1.00 95.06 232 ASN A N 1
ATOM 1856 C CA . ASN A 1 232 ? 8.679 -10.494 -8.987 1.00 95.06 232 ASN A CA 1
ATOM 1857 C C . ASN A 1 232 ? 7.308 -10.733 -8.345 1.00 95.06 232 ASN A C 1
ATOM 1859 O O . ASN A 1 232 ? 7.166 -10.548 -7.136 1.00 95.06 232 ASN A O 1
ATOM 1863 N N . SER A 1 233 ? 6.309 -11.145 -9.126 1.00 95.44 233 SER A N 1
ATOM 1864 C CA . SER A 1 233 ? 5.015 -11.541 -8.588 1.00 95.44 233 SER A CA 1
ATOM 1865 C C . SER A 1 233 ? 5.115 -12.914 -7.937 1.00 95.44 233 SER A C 1
ATOM 1867 O O . SER A 1 233 ? 5.527 -13.889 -8.562 1.00 95.44 233 SER A O 1
ATOM 1869 N N . LEU A 1 234 ? 4.676 -13.000 -6.686 1.00 93.44 234 LEU A N 1
ATOM 1870 C CA . LEU A 1 234 ? 4.354 -14.270 -6.050 1.00 93.44 234 LEU A CA 1
ATOM 1871 C C . LEU A 1 234 ? 3.205 -14.960 -6.810 1.00 93.44 234 LEU A C 1
ATOM 1873 O O . LEU A 1 234 ? 2.438 -14.294 -7.516 1.00 93.44 234 LEU A O 1
ATOM 1877 N N . PRO A 1 235 ? 3.065 -16.289 -6.689 1.00 88.94 235 PRO A N 1
ATOM 1878 C CA . PRO A 1 235 ? 1.851 -16.953 -7.136 1.00 88.94 235 PRO A CA 1
ATOM 1879 C C . PRO A 1 235 ? 0.650 -16.435 -6.338 1.00 88.94 235 PRO A C 1
ATOM 1881 O O . PRO A 1 235 ? 0.755 -16.167 -5.138 1.00 88.94 235 PRO A O 1
ATOM 1884 N N . GLU A 1 236 ? -0.493 -16.312 -7.007 1.00 84.75 236 GLU A N 1
ATOM 1885 C CA . GLU A 1 236 ? -1.766 -16.037 -6.344 1.00 84.75 236 GLU A CA 1
ATOM 1886 C C . GLU A 1 236 ? -2.063 -17.157 -5.326 1.00 84.75 236 GLU A C 1
ATOM 1888 O O . GLU A 1 236 ? -1.979 -18.340 -5.684 1.00 84.75 236 GLU A O 1
ATOM 1893 N N . PRO A 1 237 ? -2.358 -16.822 -4.055 1.00 78.12 237 PRO A N 1
ATOM 1894 C CA . PRO A 1 237 ? -2.770 -17.807 -3.065 1.00 78.12 237 PRO A CA 1
ATOM 1895 C C . PRO A 1 237 ? -4.055 -18.500 -3.530 1.00 78.12 237 PRO A C 1
ATOM 1897 O O . PRO A 1 237 ? -5.013 -17.825 -3.902 1.00 78.12 237 PRO A O 1
ATOM 1900 N N . ARG A 1 238 ? -4.055 -19.837 -3.524 1.00 59.56 238 ARG A N 1
ATOM 1901 C CA . ARG A 1 238 ? -5.252 -20.649 -3.787 1.00 59.56 238 ARG A CA 1
ATOM 1902 C C . ARG A 1 238 ? -6.186 -20.672 -2.588 1.00 59.56 238 ARG A C 1
ATOM 1904 O O . ARG A 1 238 ? -5.658 -20.676 -1.453 1.00 59.56 238 ARG A O 1
#